Protein AF-0000000087746462 (afdb_homodimer)

Organism: NCBI:txid2094150

Secondary structure (DSSP, 8-state):
--TTS-EEEEPPEEEETTEEEEEEETTTTSSS---EEEEEE-PPTT--EEEEEESS--EEEEEEES-EEEEEE-SS-EEEEEE--TTEEEEE-TT-EEEEE-PPTT-EEEEEESS---GGGEE--HHHHHHHHHHHS-TT-/--TTS-EEEEPPEEEETTEEEEEEETTTTSSS---EEEEEE-PPTT--EEEEEESS--EEEEEEES-EEEEEE-SS-EEEEEE--TTEEEEE-TT-EEEEE-PPTT-EEEEEESS---GGGEE--HHHHHHHHHHHS-TT-

Foldseek 3Di:
DPLQAKDKFFFDWDQDPVGIDTDDAACPSHNAHFDDKDKDWPADAPDKDAQKFFAFKKKKKAFLAFKKKKWKDQLPDIDIDIHHDRRMIMIDGGRIRIMIHDTDHGTMMMMTMRDDDDPVRIGRDPVVSNVVSVVVVPPVD/DPLQAKDKFFFDWDQDPVGIDTDDAACPSHNAHFDDKDKDWPADAPDKDAQKFFQFKKKKKAFLAFKKKKWKDQLPDIDIDIHHDRRMIMIDGGRIRIMIHDTDHGTMMMMTMRDDDDPVRIGRDPVVSNVVSVVVVPPVD

pLDDT: mean 94.86, std 10.16, range [34.91, 98.94]

Solvent-accessible surface area (backbone atoms only — not comparable to full-atom values): 14521 Å² total; per-residue (Å²): 131,69,74,82,46,66,45,80,40,82,40,57,68,50,74,56,90,53,20,35,37,26,54,48,38,51,58,65,86,39,98,45,50,43,26,21,40,34,37,37,34,72,41,46,78,89,38,58,48,78,59,37,24,32,68,70,45,35,36,35,39,26,19,68,32,46,28,32,34,40,38,38,32,58,64,82,55,79,45,77,45,77,37,60,43,61,43,36,29,40,38,38,34,45,58,34,37,33,36,32,32,73,44,36,82,76,22,26,42,39,35,40,22,47,44,63,93,51,80,84,43,52,42,67,46,68,69,60,46,44,54,53,35,53,56,73,50,38,90,86,104,129,68,73,81,46,65,44,80,39,83,40,55,68,50,75,55,90,52,20,35,38,26,53,46,38,50,58,66,87,40,99,45,50,42,26,21,40,34,36,39,34,72,42,44,79,89,37,59,48,78,58,35,22,33,69,70,45,35,36,36,41,27,19,69,33,46,29,30,34,41,38,36,32,58,64,82,54,79,46,78,45,76,38,60,42,61,44,37,29,40,36,38,35,46,60,34,36,33,34,33,33,73,45,35,82,76,22,25,42,41,35,40,24,44,44,64,93,52,81,83,42,51,42,67,47,68,69,60,46,44,55,53,35,54,57,72,53,39,90,87,106

InterPro domains:
  IPR008894 Sugar 3,4-ketoisomerase QdtA, cupin domain [PF05523] (8-132)
  IPR008894 Sugar 3,4-ketoisomerase QdtA, cupin domain [cd20292] (8-124)
  IPR011051 RmlC-like cupin domain superfamily [SSF51182] (6-131)
  IPR014710 RmlC-like jelly roll fold [G3DSA:2.60.120.10] (7-139)

Radius of gyration: 20.12 Å; Cα contacts (8 Å, |Δi|>4): 732; chains: 2; bounding box: 36×64×47 Å

Sequence (282 aa):
MDITKPCIIPLPRIYDPRGSLTFVQDNDQIPFEIARCYWTYDVPAGEARGGHSHKEAKSLLVAVNGCFNVNLFDGDTWMTYTLNRPYEGLYIPPGYWRTLDNFASGSVCVVMTSILYDPDEYIRDYEEFKQLASRQKGPYLMDITKPCIIPLPRIYDPRGSLTFVQDNDQIPFEIARCYWTYDVPAGEARGGHSHKEAKSLLVAVNGCFNVNLFDGDTWMTYTLNRPYEGLYIPPGYWRTLDNFASGSVCVVMTSILYDPDEYIRDYEEFKQLASRQKGPYL

Nearest PDB structures (foldseek):
  4zu7-assembly2_C  TM=9.795E-01  e=1.180E-15  Thermoanaerobacterium thermosaccharolyticum
  7n67-assembly1_B  TM=9.680E-01  e=5.172E-16  Helicobacter canadensis MIT 98-5491
  4o9g-assembly1_B  TM=9.842E-01  e=1.553E-15  Thermoanaerobacterium thermosaccharolyticum
  5tpu-assembly1_B  TM=9.627E-01  e=4.633E-16  Campylobacter jejuni
  4o9e-assembly1_B  TM=9.843E-01  e=3.005E-15  Thermoanaerobacterium thermosaccharolyticum

Structure (mmCIF, N/CA/C/O backbone):
data_AF-0000000087746462-model_v1
#
loop_
_entity.id
_entity.type
_entity.pdbx_description
1 polymer 'WxcM-like domain-containing protein'
#
loop_
_atom_site.group_PDB
_atom_site.id
_atom_site.type_symbol
_atom_site.label_atom_id
_atom_site.label_alt_id
_atom_site.label_comp_id
_atom_site.label_asym_id
_atom_site.label_entity_id
_atom_site.label_seq_id
_atom_site.pdbx_PDB_ins_code
_atom_site.Cartn_x
_atom_site.Cartn_y
_atom_site.Cartn_z
_atom_site.occupancy
_atom_site.B_iso_or_equiv
_atom_site.auth_seq_id
_atom_site.auth_comp_id
_atom_site.auth_asym_id
_atom_site.auth_atom_id
_atom_site.pdbx_PDB_model_num
ATOM 1 N N . MET A 1 1 ? -8.141 -4.992 -21.453 1 76.81 1 MET A N 1
ATOM 2 C CA . MET A 1 1 ? -7.305 -5.883 -20.641 1 76.81 1 MET A CA 1
ATOM 3 C C . MET A 1 1 ? -8.023 -7.191 -20.359 1 76.81 1 MET A C 1
ATOM 5 O O . MET A 1 1 ? -9.219 -7.191 -20.031 1 76.81 1 MET A O 1
ATOM 9 N N . ASP A 1 2 ? -7.402 -8.242 -20.75 1 88.38 2 ASP A N 1
ATOM 10 C CA . ASP A 1 2 ? -7.969 -9.531 -20.375 1 88.38 2 ASP A CA 1
ATOM 11 C C . ASP A 1 2 ? -7.777 -9.805 -18.891 1 88.38 2 ASP A C 1
ATOM 13 O O . ASP A 1 2 ? -6.676 -10.133 -18.438 1 88.38 2 ASP A O 1
ATOM 17 N N . ILE A 1 3 ? -8.828 -9.688 -18.078 1 90.19 3 ILE A N 1
ATOM 18 C CA . ILE A 1 3 ? -8.742 -9.703 -16.625 1 90.19 3 ILE A CA 1
ATOM 19 C C . ILE A 1 3 ? -8.648 -11.148 -16.141 1 90.19 3 ILE A C 1
ATOM 21 O O .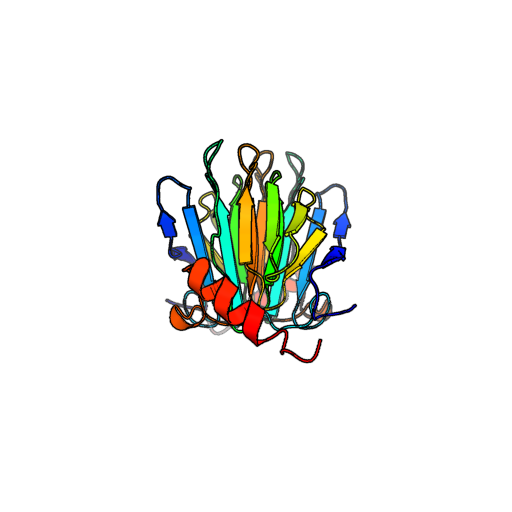 ILE A 1 3 ? -8.539 -11.398 -14.93 1 90.19 3 ILE A O 1
ATOM 25 N N . THR A 1 4 ? -8.625 -12.07 -17.047 1 92.81 4 THR A N 1
ATOM 26 C CA . THR A 1 4 ? -8.539 -13.469 -16.641 1 92.81 4 THR A CA 1
ATOM 27 C C . THR A 1 4 ? -7.098 -13.961 -16.719 1 92.81 4 THR A C 1
ATOM 29 O O . THR A 1 4 ? -6.805 -15.102 -16.328 1 92.81 4 THR A O 1
ATOM 32 N N . LYS A 1 5 ? -6.246 -13.148 -17.188 1 96.81 5 LYS A N 1
ATOM 33 C CA . LYS A 1 5 ? -4.828 -13.5 -17.281 1 96.81 5 LYS A CA 1
ATOM 34 C C . LYS A 1 5 ? -3.963 -12.484 -16.547 1 96.81 5 LYS A C 1
ATOM 36 O O . LYS A 1 5 ? -4.297 -11.297 -16.484 1 96.81 5 LYS A O 1
ATOM 41 N N . PRO A 1 6 ? -2.871 -12.992 -16.047 1 98.44 6 PRO A N 1
ATOM 42 C CA . PRO A 1 6 ? -1.946 -12.039 -15.43 1 98.44 6 PRO A CA 1
ATOM 43 C C . PRO A 1 6 ? -1.369 -11.047 -16.422 1 98.44 6 PRO A C 1
ATOM 45 O O . PRO A 1 6 ? -1.101 -11.406 -17.578 1 98.44 6 PRO A O 1
ATOM 48 N N . CYS A 1 7 ? -1.17 -9.867 -15.992 1 97.69 7 CYS A N 1
ATOM 49 C CA . CYS A 1 7 ? -0.552 -8.891 -16.875 1 97.69 7 CYS A CA 1
ATOM 50 C C . CYS A 1 7 ? 0.078 -7.754 -16.078 1 97.69 7 CYS A C 1
ATOM 52 O O . CYS A 1 7 ? -0.407 -7.406 -15 1 97.69 7 CYS A O 1
ATOM 54 N N . ILE A 1 8 ? 1.131 -7.172 -16.625 1 98.38 8 ILE A N 1
ATOM 55 C CA . ILE A 1 8 ? 1.728 -5.969 -16.062 1 98.38 8 ILE A CA 1
ATOM 56 C C . ILE A 1 8 ? 0.863 -4.758 -16.406 1 98.38 8 ILE A C 1
ATOM 58 O O . ILE A 1 8 ? 0.537 -4.523 -17.562 1 98.38 8 ILE A O 1
ATOM 62 N N . ILE A 1 9 ? 0.528 -4.004 -15.414 1 97.62 9 ILE A N 1
ATOM 63 C CA . ILE A 1 9 ? -0.262 -2.787 -15.57 1 97.62 9 ILE A CA 1
ATOM 64 C C . ILE A 1 9 ? 0.614 -1.564 -15.312 1 97.62 9 ILE A C 1
ATOM 66 O O . ILE A 1 9 ? 1.2 -1.431 -14.234 1 97.62 9 ILE A O 1
ATOM 70 N N . PRO A 1 10 ? 0.717 -0.727 -16.359 1 97.88 10 PRO A N 1
ATOM 71 C CA . PRO A 1 10 ? 1.329 0.563 -16.031 1 97.88 10 PRO A CA 1
ATOM 72 C C . PRO A 1 10 ? 0.469 1.403 -15.094 1 97.88 10 PRO A C 1
ATOM 74 O O . PRO A 1 10 ? -0.728 1.578 -15.336 1 97.88 10 PRO A O 1
ATOM 77 N N . LEU A 1 11 ? 1.032 1.892 -14.102 1 98.56 11 LEU A N 1
ATOM 78 C CA . LEU A 1 11 ? 0.316 2.721 -13.141 1 98.56 11 LEU A CA 1
ATOM 79 C C . LEU A 1 11 ? 0.629 4.195 -13.352 1 98.56 11 LEU A C 1
ATOM 81 O O . LEU A 1 11 ? 1.721 4.547 -13.812 1 98.56 11 LEU A O 1
ATOM 85 N N . PRO A 1 12 ? -0.307 5.066 -13 1 98.19 12 PRO A N 1
ATOM 86 C CA . PRO A 1 12 ? -0.022 6.5 -13.117 1 98.19 12 PRO A CA 1
ATOM 87 C C . PRO A 1 12 ? 1.126 6.945 -12.219 1 98.19 12 PRO A C 1
ATOM 89 O O . PRO A 1 12 ? 1.243 6.477 -11.078 1 98.19 12 PRO A O 1
ATOM 92 N N . ARG A 1 13 ? 1.928 7.793 -12.773 1 97.75 13 ARG A N 1
ATOM 93 C CA . ARG A 1 13 ? 3.092 8.312 -12.062 1 97.75 13 ARG A CA 1
ATOM 94 C C . ARG A 1 13 ? 3.188 9.828 -12.203 1 97.75 13 ARG A C 1
ATOM 96 O O . ARG A 1 13 ? 3.207 10.352 -13.312 1 97.75 13 ARG A O 1
ATOM 103 N N . ILE A 1 14 ? 3.137 10.5 -11.156 1 97.12 14 ILE A N 1
ATOM 104 C CA . ILE A 1 14 ? 3.398 11.93 -11.102 1 97.12 14 ILE A CA 1
ATOM 105 C C . ILE A 1 14 ? 4.824 12.18 -10.625 1 97.12 14 ILE A C 1
ATOM 107 O O . ILE A 1 14 ? 5.191 11.781 -9.516 1 97.12 14 ILE A O 1
ATOM 111 N N . TYR A 1 15 ? 5.605 12.82 -11.422 1 96.38 15 TYR A N 1
ATOM 112 C CA . TYR A 1 15 ? 7.008 13.055 -11.109 1 96.38 15 TYR A CA 1
ATOM 113 C C . TYR A 1 15 ? 7.34 14.539 -11.156 1 96.38 15 TYR A C 1
ATOM 115 O O . TYR A 1 15 ? 6.992 15.227 -12.117 1 96.38 15 TYR A O 1
ATOM 123 N N . ASP A 1 16 ? 7.977 15.031 -10.078 1 95.5 16 ASP A N 1
ATOM 124 C CA . ASP A 1 16 ? 8.492 16.391 -9.992 1 95.5 16 ASP A CA 1
ATOM 125 C C . ASP A 1 16 ? 9.75 16.438 -9.133 1 95.5 16 ASP A C 1
ATOM 127 O O . ASP A 1 16 ? 10.297 15.406 -8.75 1 95.5 16 ASP A O 1
ATOM 131 N N . PRO A 1 17 ? 10.352 17.531 -8.93 1 94.38 17 PRO A N 1
ATOM 132 C CA . PRO A 1 17 ? 11.625 17.594 -8.203 1 94.38 17 PRO A CA 1
ATOM 133 C C . PRO A 1 17 ? 11.516 17.047 -6.777 1 94.38 17 PRO A C 1
ATOM 135 O O . PRO A 1 17 ? 12.539 16.781 -6.137 1 94.38 17 PRO A O 1
ATOM 138 N N . ARG A 1 18 ? 10.383 16.922 -6.305 1 94.69 18 ARG A N 1
ATOM 139 C CA . ARG A 1 18 ? 10.188 16.438 -4.941 1 94.69 18 ARG A CA 1
ATOM 140 C C . ARG A 1 18 ? 10.164 14.906 -4.906 1 94.69 18 ARG A C 1
ATOM 142 O O . ARG A 1 18 ? 10.094 14.305 -3.83 1 94.69 18 ARG A O 1
ATOM 149 N N . GLY A 1 19 ? 10.125 14.281 -6.086 1 97.31 19 GLY A N 1
ATOM 150 C CA . GLY A 1 19 ? 10.078 12.836 -6.188 1 97.31 19 GLY A CA 1
ATOM 151 C C . GLY A 1 19 ? 8.914 12.336 -7.023 1 97.31 19 GLY A C 1
ATOM 152 O O . GLY A 1 19 ? 8.492 13 -7.969 1 97.31 19 GLY A O 1
ATOM 153 N N . SER A 1 20 ? 8.594 11.078 -6.766 1 98.44 20 SER A N 1
ATOM 154 C CA . SER A 1 20 ? 7.543 10.461 -7.566 1 98.44 20 SER A CA 1
ATOM 155 C C . SER A 1 20 ? 6.375 10 -6.695 1 98.44 20 SER A C 1
ATOM 157 O O . SER A 1 20 ? 6.559 9.711 -5.508 1 98.44 20 SER A O 1
ATOM 159 N N . LEU A 1 21 ? 5.23 10.031 -7.258 1 98.5 21 LEU A N 1
ATOM 160 C CA . LEU A 1 21 ? 4 9.523 -6.656 1 98.5 21 LEU A CA 1
ATOM 161 C C . LEU A 1 21 ? 3.246 8.633 -7.629 1 98.5 21 LEU A C 1
ATOM 163 O O . LEU A 1 21 ? 3.035 9 -8.789 1 98.5 21 LEU A O 1
ATOM 167 N N . THR A 1 22 ? 2.988 7.414 -7.246 1 98.81 22 THR A N 1
ATOM 168 C CA . THR A 1 22 ? 2.168 6.465 -7.988 1 98.81 22 THR A CA 1
ATOM 169 C C . THR A 1 22 ? 0.917 6.094 -7.195 1 98.81 22 THR A C 1
ATOM 171 O O . THR A 1 22 ? 0.938 6.086 -5.965 1 98.81 22 THR A O 1
ATOM 174 N N . PHE A 1 23 ? -0.19 5.832 -7.918 1 98.62 23 PHE A N 1
ATOM 175 C CA . PHE A 1 23 ? -1.399 5.539 -7.156 1 98.62 23 PHE A CA 1
ATOM 176 C C . PHE A 1 23 ? -2.225 4.457 -7.844 1 98.62 23 PHE A C 1
ATOM 178 O O . PHE A 1 23 ? -2.082 4.23 -9.047 1 98.62 23 PHE A O 1
ATOM 185 N N . VAL A 1 24 ? -3.037 3.754 -7.023 1 98.69 24 VAL A N 1
ATOM 186 C CA . VAL A 1 24 ? -4.043 2.775 -7.426 1 98.69 24 VAL A CA 1
ATOM 187 C C . VAL A 1 24 ? -5.348 3.043 -6.684 1 98.69 24 VAL A C 1
ATOM 189 O O . VAL A 1 24 ? -5.34 3.346 -5.488 1 98.69 24 VAL A O 1
ATOM 192 N N . GLN A 1 25 ? -6.484 3.02 -7.414 1 98 25 GLN A N 1
ATOM 193 C CA . GLN A 1 25 ? -7.754 3.191 -6.719 1 98 25 GLN A CA 1
ATOM 194 C C . GLN A 1 25 ? -8.805 2.223 -7.25 1 98 25 GLN A C 1
ATOM 196 O O . GLN A 1 25 ? -8.641 1.644 -8.328 1 98 25 GLN A O 1
ATOM 201 N N . ASP A 1 26 ? -9.867 2.061 -6.527 1 95.81 26 ASP A N 1
ATOM 202 C CA . ASP A 1 26 ? -10.922 1.077 -6.734 1 95.81 26 ASP A CA 1
ATOM 203 C C . ASP A 1 26 ? -11.492 1.168 -8.148 1 95.81 26 ASP A C 1
ATOM 205 O O . ASP A 1 26 ? -12.07 2.189 -8.531 1 95.81 26 ASP A O 1
ATOM 209 N N . ASN A 1 27 ? -11.344 0.006 -8.898 1 94.12 27 ASN A N 1
ATOM 210 C CA . ASN A 1 27 ? -12.031 -0.216 -10.164 1 94.12 27 ASN A CA 1
ATOM 211 C C . ASN A 1 27 ? -11.578 0.78 -11.227 1 94.12 27 ASN A C 1
ATOM 213 O O . ASN A 1 27 ? -12.367 1.17 -12.094 1 94.12 27 ASN A O 1
ATOM 217 N N . ASP A 1 28 ? -10.438 1.309 -11.094 1 95.75 28 ASP A N 1
ATOM 218 C CA . ASP A 1 28 ? -9.875 2.215 -12.094 1 95.75 28 ASP A CA 1
ATOM 219 C C . ASP A 1 28 ? -8.664 1.596 -12.773 1 95.75 28 ASP A C 1
ATOM 221 O O . ASP A 1 28 ? -8.797 0.884 -13.773 1 95.75 28 ASP A O 1
ATOM 225 N N . GLN A 1 29 ? -7.477 1.559 -12.133 1 96.19 29 GLN A N 1
ATOM 226 C CA . GLN A 1 29 ? -6.301 0.918 -12.711 1 96.19 29 GLN A CA 1
ATOM 227 C C . GLN A 1 29 ? -6.391 -0.601 -12.602 1 96.19 29 GLN A C 1
ATOM 229 O O . GLN A 1 29 ? -5.754 -1.324 -13.367 1 96.19 29 GLN A O 1
ATOM 234 N N . ILE A 1 30 ? -7.223 -0.99 -11.648 1 96.94 30 ILE A N 1
ATOM 235 C CA . ILE A 1 30 ? -7.414 -2.414 -11.398 1 96.94 30 ILE A CA 1
ATOM 236 C C . ILE A 1 30 ? -8.898 -2.756 -11.469 1 96.94 30 ILE A C 1
ATOM 238 O O . ILE A 1 30 ? -9.75 -1.912 -11.172 1 96.94 30 ILE A O 1
ATOM 242 N N . PRO A 1 31 ? -9.211 -4.016 -11.812 1 97.44 31 PRO A N 1
ATOM 243 C CA . PRO A 1 31 ? -10.609 -4.414 -12.008 1 97.44 31 PRO A CA 1
ATOM 244 C C . PRO A 1 31 ? -11.258 -4.922 -10.727 1 97.44 31 PRO A C 1
ATOM 246 O O . PRO A 1 31 ? -12.016 -5.898 -10.758 1 97.44 31 PRO A O 1
ATOM 249 N N . PHE A 1 32 ? -10.891 -4.328 -9.531 1 97.94 32 PHE A N 1
ATOM 250 C CA . PHE A 1 32 ? -11.492 -4.73 -8.266 1 97.94 32 PHE A CA 1
ATOM 251 C C . PHE A 1 32 ? -11.398 -3.609 -7.234 1 97.94 32 PHE A C 1
ATOM 253 O O . PHE A 1 32 ? -10.625 -2.662 -7.414 1 97.94 32 PHE A O 1
ATOM 260 N N . GLU A 1 33 ? -12.188 -3.707 -6.195 1 98.38 33 GLU A N 1
ATOM 261 C CA . GLU A 1 33 ? -12.07 -2.84 -5.023 1 98.38 33 GLU A CA 1
ATOM 262 C C . GLU A 1 33 ? -11.023 -3.365 -4.047 1 98.38 33 GLU A C 1
ATOM 264 O O . GLU A 1 33 ? -10.938 -4.57 -3.807 1 98.38 33 GLU A O 1
ATOM 269 N N . ILE A 1 34 ? -10.258 -2.465 -3.508 1 98.69 34 ILE A N 1
ATOM 270 C CA . ILE A 1 34 ? -9.203 -2.865 -2.58 1 98.69 34 ILE A CA 1
ATOM 271 C C . ILE A 1 34 ? -9.812 -3.178 -1.215 1 98.69 34 ILE A C 1
ATOM 273 O O . ILE A 1 34 ? -10.383 -2.299 -0.566 1 98.69 34 ILE A O 1
ATOM 277 N N . ALA A 1 35 ? -9.688 -4.371 -0.777 1 98.62 35 ALA A N 1
ATOM 278 C CA . ALA A 1 35 ? -10.219 -4.781 0.521 1 98.62 35 ALA A CA 1
ATOM 279 C C . ALA A 1 35 ? -9.102 -4.918 1.553 1 98.62 35 ALA A C 1
ATOM 281 O O . ALA A 1 35 ? -9.336 -4.758 2.754 1 98.62 35 ALA A O 1
ATOM 282 N N . ARG A 1 36 ? -7.977 -5.227 1.065 1 98.56 36 ARG A N 1
ATOM 283 C CA . ARG A 1 36 ? -6.836 -5.555 1.917 1 98.56 36 ARG A CA 1
ATOM 284 C C . ARG A 1 36 ? -5.523 -5.145 1.254 1 98.56 36 ARG A C 1
ATOM 286 O O . ARG A 1 36 ? -5.375 -5.262 0.036 1 98.56 36 ARG A O 1
ATOM 293 N N . CYS A 1 37 ? -4.617 -4.598 1.993 1 98.81 37 CYS A N 1
ATOM 294 C CA . CYS A 1 37 ? -3.244 -4.309 1.591 1 98.81 37 CYS A CA 1
ATOM 295 C C . CYS A 1 37 ? -2.246 -5.004 2.512 1 98.81 37 CYS A C 1
ATOM 297 O O . CYS A 1 37 ? -2.422 -5.008 3.732 1 98.81 37 CYS A O 1
ATOM 299 N N . TYR A 1 38 ? -1.237 -5.555 1.955 1 98.81 38 TYR A N 1
ATOM 300 C CA . TYR A 1 38 ? -0.151 -6.094 2.768 1 98.81 38 TYR A CA 1
ATOM 301 C C . TYR A 1 38 ? 1.187 -5.953 2.051 1 98.81 38 TYR A C 1
ATOM 303 O O . TYR A 1 38 ? 1.229 -5.707 0.843 1 98.81 38 TYR A O 1
ATOM 311 N N . TRP A 1 39 ? 2.252 -6.059 2.791 1 98.88 39 TRP A N 1
ATOM 312 C CA . TRP A 1 39 ? 3.574 -5.941 2.184 1 98.88 39 TRP A CA 1
ATOM 313 C C . TRP A 1 39 ? 4.578 -6.848 2.887 1 98.88 39 TRP A C 1
ATOM 315 O O . TRP A 1 39 ? 4.445 -7.121 4.082 1 98.88 39 TRP A O 1
ATOM 325 N N . THR A 1 40 ? 5.508 -7.387 2.158 1 98.69 40 THR A N 1
ATOM 326 C CA . THR A 1 40 ? 6.625 -8.18 2.666 1 98.69 40 THR A CA 1
ATOM 327 C C . THR A 1 40 ? 7.922 -7.375 2.617 1 98.69 40 THR A C 1
ATOM 329 O O . THR A 1 40 ? 8.133 -6.574 1.701 1 98.69 40 THR A O 1
ATOM 332 N N . TYR A 1 41 ? 8.75 -7.586 3.572 1 98.25 41 TYR A N 1
ATOM 333 C CA . TYR A 1 41 ? 10 -6.844 3.713 1 98.25 41 TYR A CA 1
ATOM 334 C C . TYR A 1 41 ? 11.008 -7.625 4.547 1 98.25 41 TYR A C 1
ATOM 336 O O . TYR A 1 41 ? 10.656 -8.633 5.168 1 98.25 41 TYR A O 1
ATOM 344 N N . ASP A 1 42 ? 12.297 -7.219 4.504 1 97.19 42 ASP A N 1
ATOM 345 C CA . ASP A 1 42 ? 13.391 -7.883 5.203 1 97.19 42 ASP A CA 1
ATOM 346 C C . ASP A 1 42 ? 13.523 -9.336 4.754 1 97.19 42 ASP A C 1
ATOM 348 O O . ASP A 1 42 ? 13.742 -10.227 5.578 1 97.19 42 ASP A O 1
ATOM 352 N N . VAL A 1 43 ? 13.266 -9.555 3.49 1 97.31 43 VAL A N 1
ATOM 353 C CA . VAL A 1 43 ? 13.422 -10.891 2.922 1 97.31 43 VAL A CA 1
ATOM 354 C C . VAL A 1 43 ? 14.906 -11.172 2.678 1 97.31 43 VAL A C 1
ATOM 356 O O . VAL A 1 43 ? 15.555 -10.492 1.88 1 97.31 43 VAL A O 1
ATOM 359 N N . PRO A 1 44 ? 15.414 -12.148 3.348 1 94.38 44 PRO A N 1
ATOM 360 C CA . PRO A 1 44 ? 16.828 -12.445 3.16 1 94.38 44 PRO A CA 1
ATOM 361 C C . PRO A 1 44 ? 17.156 -12.938 1.752 1 94.38 44 PRO A C 1
ATOM 363 O O . PRO A 1 44 ? 16.312 -13.562 1.104 1 94.38 44 PRO A O 1
ATOM 366 N N . ALA A 1 45 ? 18.422 -12.688 1.463 1 89.25 45 ALA A N 1
ATOM 367 C CA . ALA A 1 45 ? 18.875 -13.203 0.172 1 89.25 45 ALA A CA 1
ATOM 368 C C . ALA A 1 45 ? 18.672 -14.711 0.073 1 89.25 45 ALA A C 1
ATOM 370 O O . ALA A 1 45 ? 18.922 -15.438 1.033 1 89.25 45 ALA A O 1
ATOM 371 N N . GLY A 1 46 ? 18.172 -15.164 -1.059 1 89.06 46 GLY A N 1
ATOM 372 C CA . GLY A 1 46 ? 18.047 -16.594 -1.305 1 89.06 46 GLY A CA 1
ATOM 373 C C . GLY A 1 46 ? 16.703 -17.141 -0.878 1 89.06 46 GLY A C 1
ATOM 374 O O . GLY A 1 46 ? 16.344 -18.281 -1.225 1 89.06 46 GLY A O 1
ATOM 375 N N . GLU A 1 47 ? 15.922 -16.328 -0.139 1 92.31 47 GLU A N 1
ATOM 376 C CA . GLU A 1 47 ? 14.617 -16.797 0.32 1 92.31 47 GLU A CA 1
ATOM 377 C C . GLU A 1 47 ? 13.539 -16.531 -0.725 1 92.31 47 GLU A C 1
ATOM 379 O O . GLU A 1 47 ? 13.688 -15.664 -1.581 1 92.31 47 GLU A O 1
ATOM 384 N N . ALA A 1 48 ? 12.547 -17.422 -0.621 1 95.12 48 ALA A N 1
ATOM 385 C CA . ALA A 1 48 ? 11.375 -17.281 -1.483 1 95.12 48 ALA A CA 1
ATOM 386 C C . ALA A 1 48 ? 10.109 -17.016 -0.662 1 95.12 48 ALA A C 1
ATOM 388 O O . ALA A 1 48 ? 10.039 -17.406 0.507 1 95.12 48 ALA A O 1
ATOM 389 N N . ARG A 1 49 ? 9.172 -16.422 -1.253 1 96.69 49 ARG A N 1
ATOM 390 C CA . ARG A 1 49 ? 7.867 -16.188 -0.644 1 96.69 49 ARG A CA 1
ATOM 391 C C . ARG A 1 49 ? 6.746 -16.75 -1.509 1 96.69 49 ARG A C 1
ATOM 393 O O . ARG A 1 49 ? 7.004 -17.312 -2.578 1 96.69 49 ARG A O 1
ATOM 400 N N . GLY A 1 50 ? 5.469 -16.547 -1.068 1 96.44 50 GLY A N 1
ATOM 401 C CA . GLY A 1 50 ? 4.355 -17.125 -1.8 1 96.44 50 GLY A CA 1
ATOM 402 C C . GLY A 1 50 ? 4.156 -18.609 -1.513 1 96.44 50 GLY A C 1
ATOM 403 O O . GLY A 1 50 ? 4.094 -19.016 -0.352 1 96.44 50 GLY A O 1
ATOM 404 N N . GLY A 1 51 ? 3.98 -19.359 -2.592 1 96.44 51 GLY A N 1
ATOM 405 C CA . GLY A 1 51 ? 3.732 -20.781 -2.434 1 96.44 51 GLY A CA 1
ATOM 406 C C . GLY A 1 51 ? 2.279 -21.109 -2.146 1 96.44 51 GLY A C 1
ATOM 407 O O . GLY A 1 51 ? 1.974 -21.812 -1.176 1 96.44 51 GLY A O 1
ATOM 408 N N . HIS A 1 52 ? 1.463 -20.516 -2.865 1 98.5 52 HIS A N 1
ATOM 409 C CA . HIS A 1 52 ? 0.031 -20.75 -2.73 1 98.5 52 HIS A CA 1
ATOM 410 C C . HIS A 1 52 ? -0.734 -20.219 -3.934 1 98.5 52 HIS A C 1
ATOM 412 O O . HIS A 1 52 ? -0.163 -19.531 -4.777 1 98.5 52 HIS A O 1
ATOM 418 N N . SER A 1 53 ? -1.93 -20.562 -4.066 1 98.25 53 SER A N 1
ATOM 419 C CA . SER A 1 53 ? -2.898 -20.016 -5.008 1 98.25 53 SER A CA 1
ATOM 420 C C . SER A 1 53 ? -4.137 -19.484 -4.285 1 98.25 53 SER A C 1
ATOM 422 O O . SER A 1 53 ? -4.473 -19.953 -3.197 1 98.25 53 SER A O 1
ATOM 424 N N . HIS A 1 54 ? -4.738 -18.531 -4.859 1 98.06 54 HIS A N 1
ATOM 425 C CA . HIS A 1 54 ? -6 -18.031 -4.332 1 98.06 54 HIS A CA 1
ATOM 426 C C . HIS A 1 54 ? -7.184 -18.547 -5.145 1 98.06 54 HIS A C 1
ATOM 428 O O . HIS A 1 54 ? -7.113 -18.609 -6.371 1 98.06 54 HIS A O 1
ATOM 434 N N . LYS A 1 55 ? -8.266 -18.859 -4.445 1 97.06 55 LYS A N 1
ATOM 435 C CA . LYS A 1 55 ? -9.469 -19.359 -5.102 1 97.06 55 LYS A CA 1
ATOM 436 C C . LYS A 1 55 ? -10.266 -18.219 -5.742 1 97.06 55 LYS A C 1
ATOM 438 O O . LYS A 1 55 ? -10.812 -18.391 -6.836 1 97.06 55 LYS A O 1
ATOM 443 N N . GLU A 1 56 ? -10.312 -17.062 -5.066 1 97.62 56 GLU A N 1
ATOM 444 C CA . GLU A 1 56 ? -11.203 -15.992 -5.523 1 97.62 56 GLU A CA 1
ATOM 445 C C . GLU A 1 56 ? -10.477 -14.648 -5.566 1 97.62 56 GLU A C 1
ATOM 447 O O . GLU A 1 56 ? -10.836 -13.773 -6.352 1 97.62 56 GLU A O 1
ATOM 452 N N . ALA A 1 57 ? -9.477 -14.492 -4.801 1 98.25 57 ALA A N 1
ATOM 453 C CA . ALA A 1 57 ? -8.844 -13.195 -4.602 1 98.25 57 ALA A CA 1
ATOM 454 C C . ALA A 1 57 ? -8.133 -12.734 -5.871 1 98.25 57 ALA A C 1
ATOM 456 O O . ALA A 1 57 ? -7.375 -13.492 -6.477 1 98.25 57 ALA A O 1
ATOM 457 N N . LYS A 1 58 ? -8.43 -11.531 -6.289 1 98.62 58 LYS A N 1
ATOM 458 C CA . LYS A 1 58 ? -7.617 -10.797 -7.25 1 98.62 58 LYS A CA 1
ATOM 459 C C . LYS A 1 58 ? -6.539 -9.977 -6.543 1 98.62 58 LYS A C 1
ATOM 461 O O . LYS A 1 58 ? -6.785 -9.406 -5.477 1 98.62 58 LYS A O 1
ATOM 466 N N . SER A 1 59 ? -5.383 -9.93 -7.199 1 98.62 59 SER A N 1
ATOM 467 C CA . SER A 1 59 ? -4.289 -9.242 -6.523 1 98.62 59 SER A CA 1
ATOM 468 C C . SER A 1 59 ? -3.529 -8.336 -7.488 1 98.62 59 SER A C 1
ATOM 470 O O . SER A 1 59 ? -3.453 -8.625 -8.688 1 98.62 59 SER A O 1
ATOM 472 N N . LEU A 1 60 ? -3.027 -7.312 -6.973 1 98.94 60 LEU A N 1
ATOM 473 C CA . LEU A 1 60 ? -2.012 -6.496 -7.625 1 98.94 60 LEU A CA 1
ATOM 474 C C . LEU A 1 60 ? -0.731 -6.457 -6.797 1 98.94 60 LEU A C 1
ATOM 476 O O . LEU A 1 60 ? -0.758 -6.074 -5.625 1 98.94 60 LEU A O 1
ATOM 480 N N . LEU A 1 61 ? 0.382 -6.867 -7.367 1 98.94 61 LEU A N 1
ATOM 481 C CA . LEU A 1 61 ? 1.686 -6.82 -6.715 1 98.94 61 LEU A CA 1
ATOM 482 C C . LEU A 1 61 ? 2.537 -5.688 -7.273 1 98.94 61 LEU A C 1
ATOM 484 O O . LEU A 1 61 ? 2.596 -5.492 -8.492 1 98.94 61 LEU A O 1
ATOM 488 N N . VAL A 1 62 ? 3.223 -4.992 -6.441 1 98.94 62 VAL A N 1
ATOM 489 C CA . VAL A 1 62 ? 4.113 -3.912 -6.852 1 98.94 62 VAL A CA 1
ATOM 490 C C . VAL A 1 62 ? 5.422 -4 -6.07 1 98.94 62 VAL A C 1
ATOM 492 O O . VAL A 1 62 ? 5.414 -4.133 -4.844 1 98.94 62 VAL A O 1
ATOM 495 N N . ALA A 1 63 ? 6.547 -3.938 -6.758 1 98.88 63 ALA A N 1
ATOM 496 C CA . ALA A 1 63 ? 7.816 -3.662 -6.09 1 98.88 63 ALA A CA 1
ATOM 497 C C . ALA A 1 63 ? 7.98 -2.17 -5.816 1 98.88 63 ALA A C 1
ATOM 499 O O . ALA A 1 63 ? 8.469 -1.426 -6.672 1 98.88 63 ALA A O 1
ATOM 500 N N . VAL A 1 64 ? 7.637 -1.765 -4.648 1 98.88 64 VAL A N 1
ATOM 501 C CA . VAL A 1 64 ? 7.707 -0.333 -4.379 1 98.88 64 VAL A CA 1
ATOM 502 C C . VAL A 1 64 ? 9.148 0.062 -4.066 1 98.88 64 VAL A C 1
ATOM 504 O O . VAL A 1 64 ? 9.492 1.246 -4.086 1 98.88 64 VAL A O 1
ATOM 507 N N . ASN A 1 65 ? 9.906 -0.9 -3.701 1 98.38 65 ASN A N 1
ATOM 508 C CA . ASN A 1 65 ? 11.352 -0.805 -3.531 1 98.38 65 ASN A CA 1
ATOM 509 C C . ASN A 1 65 ? 12.055 -2.092 -3.959 1 98.38 65 ASN A C 1
ATOM 511 O O . ASN A 1 65 ? 11.562 -3.189 -3.689 1 98.38 65 ASN A O 1
ATOM 515 N N . GLY A 1 66 ? 13.219 -2 -4.613 1 97.5 66 GLY A N 1
ATOM 516 C CA . GLY A 1 66 ? 14 -3.17 -4.992 1 97.5 66 GLY A CA 1
ATOM 517 C C . GLY A 1 66 ? 13.43 -3.895 -6.199 1 97.5 66 GLY A C 1
ATOM 518 O O . GLY A 1 66 ? 12.945 -3.264 -7.141 1 97.5 66 GLY A O 1
ATOM 519 N N . CYS A 1 67 ? 13.656 -5.215 -6.176 1 98 67 CYS A N 1
ATOM 520 C CA . CYS A 1 67 ? 13.305 -6.051 -7.316 1 98 67 CYS A CA 1
ATOM 521 C C . CYS A 1 67 ? 13.109 -7.5 -6.895 1 98 67 CYS A C 1
ATOM 523 O O . CYS A 1 67 ? 13.75 -7.965 -5.949 1 98 67 CYS A O 1
ATOM 525 N N . PHE A 1 68 ? 12.25 -8.211 -7.66 1 98.69 68 PHE A N 1
ATOM 526 C CA . PHE A 1 68 ? 12.055 -9.648 -7.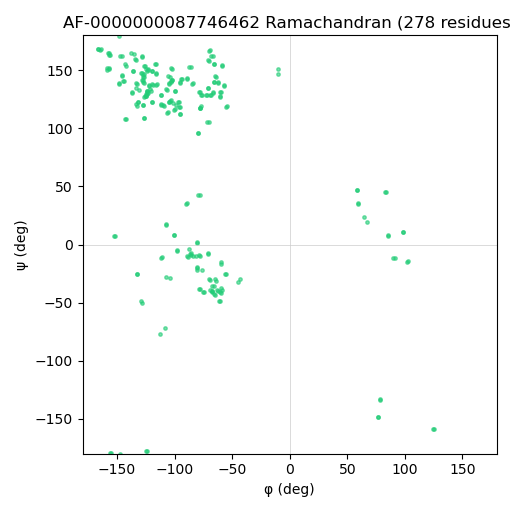473 1 98.69 68 PHE A CA 1
ATOM 527 C C . PHE A 1 68 ? 11.312 -10.25 -8.656 1 98.69 68 PHE A C 1
ATOM 529 O O . PHE A 1 68 ? 10.781 -9.523 -9.5 1 98.69 68 PHE A O 1
ATOM 536 N N . ASN A 1 69 ? 11.305 -11.555 -8.695 1 98.81 69 ASN A N 1
ATOM 537 C CA . ASN A 1 69 ? 10.547 -12.305 -9.695 1 98.81 69 ASN A CA 1
ATOM 538 C C . ASN A 1 69 ? 9.266 -12.891 -9.102 1 98.81 69 ASN A C 1
ATOM 540 O O . ASN A 1 69 ? 9.273 -13.375 -7.969 1 98.81 69 ASN A O 1
ATOM 544 N N . VAL A 1 70 ? 8.219 -12.828 -9.891 1 98.94 70 VAL A N 1
ATOM 545 C CA . VAL A 1 70 ? 6.984 -13.539 -9.586 1 98.94 70 VAL A CA 1
ATOM 546 C C . VAL A 1 70 ? 6.773 -14.664 -10.594 1 98.94 70 VAL A C 1
ATOM 548 O O . VAL A 1 70 ? 6.719 -14.422 -11.805 1 98.94 70 VAL A O 1
ATOM 551 N N . ASN A 1 71 ? 6.707 -15.828 -10.086 1 98.81 71 ASN A N 1
ATOM 552 C CA . ASN A 1 71 ? 6.445 -17.016 -10.906 1 98.81 71 ASN A CA 1
ATOM 553 C C . ASN A 1 71 ? 5.004 -17.484 -10.758 1 98.81 71 ASN A C 1
ATOM 555 O O . ASN A 1 71 ? 4.547 -17.75 -9.641 1 98.81 71 ASN A O 1
ATOM 559 N N . LEU A 1 72 ? 4.348 -17.578 -11.883 1 98.75 72 LEU A N 1
ATOM 560 C CA . LEU A 1 72 ? 2.943 -17.984 -11.883 1 98.75 72 LEU A CA 1
ATOM 561 C C . LEU A 1 72 ? 2.746 -19.266 -12.688 1 98.75 72 LEU A C 1
ATOM 563 O O . LEU A 1 72 ? 3.35 -19.438 -13.75 1 98.75 72 LEU A O 1
ATOM 567 N N . PHE A 1 73 ? 1.939 -20.141 -12.141 1 98.19 73 PHE A N 1
ATOM 568 C CA . PHE A 1 73 ? 1.612 -21.406 -12.797 1 98.19 73 PHE A CA 1
ATOM 569 C C . PHE A 1 73 ? 0.103 -21.578 -12.906 1 98.19 73 PHE A C 1
ATOM 571 O O . PHE A 1 73 ? -0.611 -21.5 -11.906 1 98.19 73 PHE A O 1
ATOM 578 N N . ASP A 1 74 ? -0.384 -21.844 -14.102 1 95.75 74 ASP A N 1
ATOM 579 C CA . ASP A 1 74 ? -1.824 -21.969 -14.305 1 95.75 74 ASP A CA 1
ATOM 580 C C . ASP A 1 74 ? -2.256 -23.422 -14.359 1 95.75 74 ASP A C 1
ATOM 582 O O . ASP A 1 74 ? -3.402 -23.734 -14.695 1 95.75 74 ASP A O 1
ATOM 586 N N . GLY A 1 75 ? -1.328 -24.328 -14.047 1 93.94 75 GLY A N 1
ATOM 587 C CA . GLY A 1 75 ? -1.594 -25.75 -14.164 1 93.94 75 GLY A CA 1
ATOM 588 C C . GLY A 1 75 ? -0.984 -26.375 -15.406 1 93.94 75 GLY A C 1
ATOM 589 O O . GLY A 1 75 ? -0.911 -27.609 -15.523 1 93.94 75 GLY A O 1
ATOM 590 N N . ASP A 1 76 ? -0.563 -25.547 -16.359 1 94 76 ASP A N 1
ATOM 591 C CA . ASP A 1 76 ? -0 -26 -17.625 1 94 76 ASP A CA 1
ATOM 592 C C . ASP A 1 76 ? 1.336 -25.328 -17.906 1 94 76 ASP A C 1
ATOM 594 O O . ASP A 1 76 ? 2.334 -26 -18.188 1 94 76 ASP A O 1
ATOM 598 N N . THR A 1 77 ? 1.349 -24.047 -17.797 1 95.44 77 THR A N 1
ATOM 599 C CA . THR A 1 77 ? 2.523 -23.266 -18.172 1 95.44 77 THR A CA 1
ATOM 600 C C . THR A 1 77 ? 2.951 -22.359 -17.031 1 95.44 77 THR A C 1
ATOM 602 O O . THR A 1 77 ? 2.107 -21.797 -16.328 1 95.44 77 THR A O 1
ATOM 605 N N . TRP A 1 78 ? 4.297 -22.25 -16.969 1 97.12 78 TRP A N 1
ATOM 606 C CA . TRP A 1 78 ? 4.871 -21.266 -16.047 1 97.12 78 TRP A CA 1
ATOM 607 C C . TRP A 1 78 ? 5.129 -19.938 -16.75 1 97.12 78 TRP A C 1
ATOM 609 O O . TRP A 1 78 ? 5.566 -19.922 -17.906 1 97.12 78 TRP A O 1
ATOM 619 N N . MET A 1 79 ? 4.895 -18.891 -16.031 1 98.19 79 MET A N 1
ATOM 620 C CA . MET A 1 79 ? 5.223 -17.531 -16.453 1 98.19 79 MET A CA 1
ATOM 621 C C . MET A 1 79 ? 6.031 -16.812 -15.383 1 98.19 79 MET A C 1
ATOM 623 O O . MET A 1 79 ? 5.758 -16.969 -14.188 1 98.19 79 MET A O 1
ATOM 627 N N . THR A 1 80 ? 6.988 -16.031 -15.812 1 98.75 80 THR A N 1
ATOM 628 C CA . THR A 1 80 ? 7.781 -15.266 -14.859 1 98.75 80 THR A CA 1
ATOM 629 C C . THR A 1 80 ? 7.738 -13.773 -15.195 1 98.75 80 THR A C 1
ATOM 631 O O . THR A 1 80 ? 7.91 -13.391 -16.359 1 98.75 80 THR A O 1
ATOM 634 N N . TYR A 1 81 ? 7.5 -12.977 -14.242 1 98.81 81 TYR A N 1
ATOM 635 C CA . TYR A 1 81 ? 7.504 -11.523 -14.344 1 98.81 81 TYR A CA 1
ATOM 636 C C . TYR A 1 81 ? 8.523 -10.906 -13.391 1 98.81 81 TYR A C 1
ATOM 638 O O . TYR A 1 81 ? 8.578 -11.273 -12.211 1 98.81 81 TYR A O 1
ATOM 646 N N . THR A 1 82 ? 9.297 -10.023 -13.859 1 98.81 82 THR A N 1
ATOM 647 C CA . THR A 1 82 ? 10.195 -9.258 -12.992 1 98.81 82 THR A CA 1
ATOM 648 C C . THR A 1 82 ? 9.57 -7.918 -12.617 1 98.81 82 THR A C 1
ATOM 650 O O . THR A 1 82 ? 9.195 -7.137 -13.492 1 98.81 82 THR A O 1
ATOM 653 N N . LEU A 1 83 ? 9.438 -7.695 -11.383 1 98.81 83 LEU A N 1
ATOM 654 C CA . LEU A 1 83 ? 8.969 -6.41 -10.883 1 98.81 83 LEU A CA 1
ATOM 655 C C . LEU A 1 83 ? 10.117 -5.598 -10.297 1 98.81 83 LEU A C 1
ATOM 657 O O . LEU A 1 83 ? 10.812 -6.062 -9.398 1 98.81 83 LEU A O 1
ATOM 661 N N . ASN A 1 84 ? 10.305 -4.414 -10.844 1 98.5 84 ASN A N 1
ATOM 662 C CA . ASN A 1 84 ? 11.422 -3.598 -10.391 1 98.5 84 ASN A CA 1
ATOM 663 C C . ASN A 1 84 ? 11.141 -2.107 -10.562 1 98.5 84 ASN A C 1
ATOM 665 O O . ASN A 1 84 ? 12.047 -1.281 -10.445 1 98.5 84 ASN A O 1
ATOM 669 N N . ARG A 1 85 ? 9.953 -1.777 -10.922 1 98.25 85 ARG A N 1
ATOM 670 C CA . ARG A 1 85 ? 9.523 -0.391 -11.078 1 98.25 85 ARG A CA 1
ATOM 671 C C . ARG A 1 85 ? 8.289 -0.1 -10.227 1 98.25 85 ARG A C 1
ATOM 673 O O . ARG A 1 85 ? 7.258 -0.76 -10.367 1 98.25 85 ARG A O 1
ATOM 680 N N . PRO A 1 86 ? 8.336 0.957 -9.406 1 98.69 86 PRO A N 1
ATOM 681 C CA . PRO A 1 86 ? 7.219 1.233 -8.5 1 98.69 86 PRO A CA 1
ATOM 682 C C . PRO A 1 86 ? 5.973 1.725 -9.234 1 98.69 86 PRO A C 1
ATOM 684 O O . PRO A 1 86 ? 4.906 1.864 -8.625 1 98.69 86 PRO A O 1
ATOM 687 N N . TYR A 1 87 ? 6.094 1.986 -10.508 1 98.69 87 TYR A N 1
ATOM 688 C CA . TYR A 1 87 ? 4.957 2.494 -11.266 1 98.69 87 TYR A CA 1
ATOM 689 C C . TYR A 1 87 ? 4.41 1.426 -12.203 1 98.69 87 TYR A C 1
ATOM 691 O O . TYR A 1 87 ? 3.752 1.742 -13.203 1 98.69 87 TYR A O 1
ATOM 699 N N . GLU A 1 88 ? 4.773 0.207 -11.922 1 98.69 88 GLU A N 1
ATOM 700 C CA . GLU A 1 88 ? 4.191 -0.959 -12.586 1 98.69 88 GLU A CA 1
ATOM 701 C C . GLU A 1 88 ? 3.672 -1.967 -11.562 1 98.69 88 GLU A C 1
ATOM 703 O O . GLU A 1 88 ? 4.289 -2.174 -10.516 1 98.69 88 GLU A O 1
ATOM 708 N N . GLY A 1 89 ? 2.541 -2.523 -11.875 1 98.75 89 GLY A N 1
ATOM 709 C CA . GLY A 1 89 ? 1.994 -3.576 -11.031 1 98.75 89 GLY A CA 1
ATOM 710 C C . GLY A 1 89 ? 1.644 -4.832 -11.805 1 98.75 89 GLY A C 1
ATOM 711 O O . GLY A 1 89 ? 1.242 -4.762 -12.969 1 98.75 89 GLY A O 1
ATOM 712 N N . LEU A 1 90 ? 1.801 -5.945 -11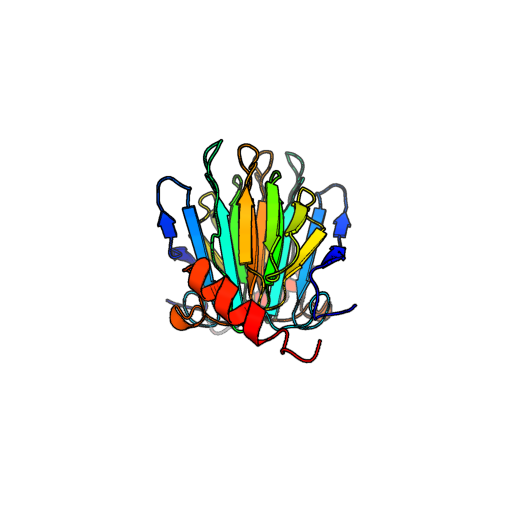.219 1 98.88 90 LEU A N 1
ATOM 713 C CA . LEU A 1 90 ? 1.358 -7.211 -11.797 1 98.88 90 LEU A CA 1
ATOM 714 C C . LEU A 1 90 ? -0.026 -7.59 -11.273 1 98.88 90 LEU A C 1
ATOM 716 O O . LEU A 1 90 ? -0.194 -7.867 -10.086 1 98.88 90 LEU A O 1
ATOM 720 N N . TYR A 1 91 ? -0.976 -7.566 -12.148 1 98.88 91 TYR A N 1
ATOM 721 C CA . TYR A 1 91 ? -2.297 -8.102 -11.828 1 98.88 91 TYR A CA 1
ATOM 722 C C . TYR A 1 91 ? -2.305 -9.625 -11.906 1 98.88 91 TYR A C 1
ATOM 724 O O . TYR A 1 91 ? -1.826 -10.203 -12.883 1 98.88 91 TYR A O 1
ATOM 732 N N . ILE A 1 92 ? -2.816 -10.281 -10.93 1 98.69 92 ILE A N 1
ATOM 733 C CA . ILE A 1 92 ? -2.939 -11.734 -10.883 1 98.69 92 ILE A CA 1
ATOM 734 C C . ILE A 1 92 ? -4.387 -12.117 -10.586 1 98.69 92 ILE A C 1
ATOM 736 O O . ILE A 1 92 ? -4.883 -11.891 -9.477 1 98.69 92 ILE A O 1
ATOM 740 N N . PRO A 1 93 ? -5.117 -12.648 -11.523 1 98.25 93 PRO A N 1
ATOM 741 C CA . PRO A 1 93 ? -6.449 -13.18 -11.234 1 98.25 93 PRO A CA 1
ATOM 742 C C . PRO A 1 93 ? -6.398 -14.453 -10.398 1 98.25 93 PRO A C 1
ATOM 744 O O . PRO A 1 93 ? -5.324 -15.023 -10.188 1 98.25 93 PRO A O 1
ATOM 747 N N . PRO A 1 94 ? -7.531 -14.859 -9.852 1 97.62 94 PRO A N 1
ATOM 748 C CA . PRO A 1 94 ? -7.527 -16.125 -9.109 1 97.62 94 PRO A CA 1
ATOM 749 C C . PRO A 1 94 ? -7.09 -17.312 -9.961 1 97.62 94 PRO A C 1
ATOM 751 O O . PRO A 1 94 ? -7.188 -17.266 -11.188 1 97.62 94 PRO A O 1
ATOM 754 N N . GLY A 1 95 ? -6.566 -18.312 -9.273 1 96.75 95 GLY A N 1
ATOM 755 C CA . GLY A 1 95 ? -6.352 -19.578 -9.969 1 96.75 95 GLY A CA 1
ATOM 756 C C . GLY A 1 95 ? -4.922 -19.75 -10.445 1 96.75 95 GLY A C 1
ATOM 757 O O . GLY A 1 95 ? -4.629 -20.688 -11.195 1 96.75 95 GLY A O 1
ATOM 758 N N . TYR A 1 96 ? -4.07 -18.953 -10.039 1 98.06 96 TYR A N 1
ATOM 759 C CA . TYR A 1 96 ? -2.652 -19.094 -10.359 1 98.06 96 TYR A CA 1
ATOM 760 C C . TYR A 1 96 ? -1.85 -19.453 -9.109 1 98.06 96 TYR A C 1
ATOM 762 O O . TYR A 1 96 ? -1.994 -18.812 -8.07 1 98.06 96 TYR A O 1
ATOM 770 N N . TRP A 1 97 ? -1.066 -20.484 -9.227 1 98.38 97 TRP A N 1
ATOM 771 C CA . TRP A 1 97 ? -0.049 -20.719 -8.211 1 98.38 97 TRP A CA 1
ATOM 772 C C . TRP A 1 97 ? 1.065 -19.688 -8.305 1 98.38 97 TRP A C 1
ATOM 774 O O . TRP A 1 97 ? 1.551 -19.375 -9.398 1 98.38 97 TRP A O 1
ATOM 784 N N . ARG A 1 98 ? 1.518 -19.109 -7.164 1 98.69 98 ARG A N 1
ATOM 785 C CA . ARG A 1 98 ? 2.525 -18.062 -7.273 1 98.69 98 ARG A CA 1
ATOM 786 C C . ARG A 1 98 ? 3.658 -18.281 -6.277 1 98.69 98 ARG A C 1
ATOM 788 O O . ARG A 1 98 ? 3.424 -18.719 -5.148 1 98.69 98 ARG A O 1
ATOM 795 N N . THR A 1 99 ? 4.832 -18.047 -6.719 1 98.31 99 THR A N 1
ATOM 796 C CA . THR A 1 99 ? 6.02 -17.906 -5.887 1 98.31 99 THR A CA 1
ATOM 797 C C . THR A 1 99 ? 6.773 -16.625 -6.223 1 98.31 99 THR A C 1
ATOM 799 O O . THR A 1 99 ? 6.73 -16.156 -7.363 1 98.31 99 THR A O 1
ATOM 802 N N . LEU A 1 100 ? 7.379 -16.047 -5.27 1 98.75 100 LEU A N 1
ATOM 803 C CA . LEU A 1 100 ? 8.266 -14.898 -5.441 1 98.75 100 LEU A CA 1
ATOM 804 C C . LEU A 1 100 ? 9.695 -15.25 -5.051 1 98.75 100 LEU A C 1
ATOM 806 O O . LEU A 1 100 ? 9.922 -15.891 -4.02 1 98.75 100 LEU A O 1
ATOM 810 N N . ASP A 1 101 ? 10.617 -14.797 -5.84 1 98.25 101 ASP A N 1
ATOM 811 C CA . ASP A 1 101 ? 12.008 -15.117 -5.527 1 98.25 101 ASP A CA 1
ATOM 812 C C . ASP A 1 101 ? 12.953 -14.086 -6.141 1 98.25 101 ASP A C 1
ATOM 814 O O . ASP A 1 101 ? 12.516 -13.039 -6.613 1 98.25 101 ASP A O 1
ATOM 818 N N . ASN A 1 102 ? 14.258 -14.312 -5.922 1 97.88 102 ASN A N 1
ATOM 819 C CA . ASN A 1 102 ? 15.305 -13.445 -6.441 1 97.88 102 ASN A CA 1
ATOM 820 C C . ASN A 1 102 ? 15.141 -12.016 -5.945 1 97.88 102 ASN A C 1
ATOM 822 O O . ASN A 1 102 ? 15.195 -11.07 -6.734 1 97.88 102 ASN A O 1
ATOM 826 N N . PHE A 1 103 ? 14.914 -11.891 -4.703 1 98.19 103 PHE A N 1
ATOM 827 C CA . PHE A 1 103 ? 14.758 -10.578 -4.078 1 98.19 103 PHE A CA 1
ATOM 828 C C . PHE A 1 103 ? 16.094 -9.867 -3.988 1 98.19 103 PHE A C 1
ATOM 830 O O . PHE A 1 103 ? 17.078 -10.43 -3.5 1 98.19 103 PHE A O 1
ATOM 837 N N . ALA A 1 104 ? 16.109 -8.695 -4.445 1 96.94 104 ALA A N 1
ATOM 838 C CA . ALA A 1 104 ? 17.234 -7.816 -4.105 1 96.94 104 ALA A CA 1
ATOM 839 C C . ALA A 1 104 ? 17.172 -7.391 -2.643 1 96.94 104 ALA A C 1
ATOM 841 O O . ALA A 1 104 ? 16.094 -7.414 -2.027 1 96.94 104 ALA A O 1
ATOM 842 N N . SER A 1 105 ? 18.359 -6.984 -2.135 1 95.12 105 SER A N 1
ATOM 843 C CA . SER A 1 105 ? 18.391 -6.48 -0.765 1 95.12 105 SER A CA 1
ATOM 844 C C . SER A 1 105 ? 17.5 -5.258 -0.604 1 95.12 105 SER A C 1
ATOM 846 O O . SER A 1 105 ? 17.5 -4.363 -1.449 1 95.12 105 SER A O 1
ATOM 848 N N . GLY A 1 106 ? 16.656 -5.285 0.448 1 95.88 106 GLY A N 1
ATOM 849 C CA . GLY A 1 106 ? 15.836 -4.129 0.765 1 95.88 106 GLY A CA 1
ATOM 850 C C . GLY A 1 106 ? 14.539 -4.09 -0.017 1 95.88 106 GLY A C 1
ATOM 851 O O . GLY A 1 106 ? 13.766 -3.133 0.093 1 95.88 106 GLY A O 1
ATOM 852 N N . SER A 1 107 ? 14.242 -5.211 -0.778 1 98.12 107 SER A N 1
ATOM 853 C CA . SER A 1 107 ? 13.023 -5.234 -1.58 1 98.12 107 SER A CA 1
ATOM 854 C C . SER A 1 107 ? 11.781 -5.211 -0.697 1 98.12 107 SER A C 1
ATOM 856 O O . SER A 1 107 ? 11.758 -5.836 0.366 1 98.12 107 SER A O 1
ATOM 858 N N . VAL A 1 108 ? 10.82 -4.438 -1.187 1 98.75 108 VAL A N 1
ATOM 859 C CA . VAL A 1 108 ? 9.508 -4.406 -0.547 1 98.75 108 VAL A CA 1
ATOM 860 C C . VAL A 1 108 ? 8.422 -4.676 -1.584 1 98.75 108 VAL A C 1
ATOM 862 O O . VAL A 1 108 ? 8.328 -3.969 -2.592 1 98.75 108 VAL A O 1
ATOM 865 N N . CYS A 1 109 ? 7.66 -5.715 -1.382 1 98.88 109 CYS A N 1
ATOM 866 C CA . CYS A 1 109 ? 6.5 -6.043 -2.205 1 98.88 109 CYS A CA 1
ATOM 867 C C . CYS A 1 109 ? 5.207 -5.605 -1.527 1 98.88 109 CYS A C 1
ATOM 869 O O . CYS A 1 109 ? 4.887 -6.074 -0.433 1 98.88 109 CYS A O 1
ATOM 871 N N . VAL A 1 110 ? 4.5 -4.695 -2.115 1 98.94 110 VAL A N 1
ATOM 872 C CA . VAL A 1 110 ? 3.176 -4.293 -1.649 1 98.94 110 VAL A CA 1
ATOM 873 C C . VAL A 1 110 ? 2.102 -4.984 -2.488 1 98.94 110 VAL A C 1
ATOM 875 O O . VAL A 1 110 ? 2.176 -4.988 -3.721 1 98.94 110 VAL A O 1
ATOM 878 N N . VAL A 1 111 ? 1.123 -5.551 -1.817 1 98.94 111 VAL A N 1
ATOM 879 C CA . VAL A 1 111 ? 0.056 -6.277 -2.498 1 98.94 111 VAL A CA 1
ATOM 880 C C . VAL A 1 111 ? -1.299 -5.688 -2.107 1 98.94 111 VAL A C 1
ATOM 882 O O . VAL A 1 111 ? -1.56 -5.445 -0.927 1 98.94 111 VAL A O 1
ATOM 885 N N . MET A 1 112 ? -2.117 -5.418 -3.043 1 98.81 112 MET A N 1
ATOM 886 C CA . MET A 1 112 ? -3.527 -5.078 -2.863 1 98.81 112 MET A CA 1
ATOM 887 C C . MET A 1 112 ? -4.422 -6.23 -3.312 1 98.81 112 MET A C 1
ATOM 889 O O . MET A 1 112 ? -4.227 -6.789 -4.395 1 98.81 112 MET A O 1
ATOM 893 N N . THR A 1 113 ? -5.395 -6.551 -2.492 1 98.56 113 THR A N 1
ATOM 894 C CA . THR A 1 113 ? -6.234 -7.695 -2.82 1 98.56 113 THR A CA 1
ATOM 895 C C . THR A 1 113 ? -7.711 -7.32 -2.758 1 98.56 113 THR A C 1
ATOM 897 O O . THR A 1 113 ? -8.086 -6.367 -2.07 1 98.56 113 THR A O 1
ATOM 900 N N . SER A 1 114 ? -8.539 -8.141 -3.385 1 98.62 114 SER A N 1
ATOM 901 C CA . SER A 1 114 ? -9.961 -7.852 -3.547 1 98.62 114 SER A CA 1
ATOM 902 C C . SER A 1 114 ? -10.766 -8.383 -2.367 1 98.62 114 SER A C 1
ATOM 904 O O . SER A 1 114 ? -11.953 -8.07 -2.227 1 98.62 114 SER A O 1
ATOM 906 N N . ILE A 1 115 ? -10.211 -9.164 -1.494 1 98.25 115 ILE A N 1
ATOM 907 C CA . ILE A 1 115 ? -10.984 -9.734 -0.397 1 98.25 115 ILE A CA 1
ATOM 908 C C . ILE A 1 115 ? -10.203 -9.602 0.908 1 98.25 115 ILE A C 1
ATOM 910 O O . ILE A 1 115 ? -8.984 -9.406 0.894 1 98.25 115 ILE A O 1
ATOM 914 N N . LEU A 1 116 ? -10.906 -9.672 1.984 1 98.19 116 LEU A N 1
ATOM 915 C CA . LEU A 1 116 ? -10.281 -9.75 3.303 1 98.19 116 LEU A CA 1
ATOM 916 C C . LEU A 1 116 ? -9.562 -11.078 3.484 1 98.19 116 LEU A C 1
ATOM 918 O O . LEU A 1 116 ? -9.82 -12.031 2.746 1 98.19 116 LEU A O 1
ATOM 922 N N . TYR A 1 117 ? -8.688 -11.125 4.445 1 97.81 117 TYR A N 1
ATOM 923 C CA . TYR A 1 117 ? -7.984 -12.375 4.711 1 97.81 117 TYR A CA 1
ATOM 924 C C . TYR A 1 117 ? -8.969 -13.484 5.078 1 97.81 117 TYR A C 1
ATOM 926 O O . TYR A 1 117 ? -9.797 -13.312 5.969 1 97.81 117 TYR A O 1
ATOM 934 N N . ASP A 1 118 ? -8.891 -14.539 4.438 1 97.44 118 ASP A N 1
ATOM 935 C CA . ASP A 1 118 ? -9.609 -15.781 4.695 1 97.44 118 ASP A CA 1
ATOM 936 C C . ASP A 1 118 ? -8.719 -17 4.418 1 97.44 118 ASP A C 1
ATOM 938 O O . ASP A 1 118 ? -8.414 -17.297 3.262 1 97.44 118 ASP A O 1
ATOM 942 N N . PRO A 1 119 ? -8.266 -17.719 5.453 1 96.5 119 PRO A N 1
ATOM 943 C CA . PRO A 1 119 ? -7.367 -18.844 5.242 1 96.5 119 PRO A CA 1
ATOM 944 C C . PRO A 1 119 ? -7.945 -19.891 4.285 1 96.5 119 PRO A C 1
ATOM 946 O O . PRO A 1 119 ? -7.191 -20.578 3.598 1 96.5 119 PRO A O 1
ATOM 949 N N . ASP A 1 120 ? -9.258 -19.922 4.211 1 97.12 120 ASP A N 1
ATOM 950 C CA . ASP A 1 120 ? -9.906 -20.953 3.395 1 97.12 120 ASP A CA 1
ATOM 951 C C . ASP A 1 120 ? -9.852 -20.578 1.912 1 97.12 120 ASP A C 1
ATOM 953 O O . ASP A 1 120 ? -10.156 -21.422 1.053 1 97.12 120 ASP A O 1
ATOM 957 N N . GLU A 1 121 ? -9.453 -19.438 1.677 1 97 121 GLU A N 1
ATOM 958 C CA . GLU A 1 121 ? -9.406 -18.984 0.288 1 97 121 GLU A CA 1
ATOM 959 C C . GLU A 1 121 ? -8.094 -19.406 -0.378 1 97 121 GLU A C 1
ATOM 961 O O . GLU A 1 121 ? -7.957 -19.312 -1.601 1 97 121 GLU A O 1
ATOM 966 N N . TYR A 1 122 ? -7.172 -19.969 0.422 1 97.69 122 TYR A N 1
ATOM 967 C CA . TYR A 1 122 ? -5.844 -20.344 -0.048 1 97.69 122 TYR A CA 1
ATOM 968 C C . TYR A 1 122 ? -5.805 -21.812 -0.44 1 97.69 122 TYR A C 1
ATOM 970 O O . TYR A 1 122 ? -6.406 -22.656 0.227 1 97.69 122 TYR A O 1
ATOM 978 N N . ILE A 1 123 ? -5.152 -22.078 -1.486 1 97.75 123 ILE A N 1
ATOM 979 C CA . ILE A 1 123 ? -4.664 -23.422 -1.801 1 97.75 123 ILE A CA 1
ATOM 980 C C . ILE A 1 123 ? -3.156 -23.484 -1.576 1 97.75 123 ILE A C 1
ATOM 982 O O . ILE A 1 123 ? -2.381 -22.906 -2.336 1 97.75 123 ILE A O 1
ATOM 986 N N . ARG A 1 124 ? -2.688 -24.25 -0.619 1 97.56 124 ARG A N 1
ATOM 987 C CA . ARG A 1 124 ? -1.289 -24.203 -0.199 1 97.56 124 ARG A CA 1
ATOM 988 C C . ARG A 1 124 ? -0.571 -25.5 -0.581 1 97.56 124 ARG A C 1
ATOM 990 O O . ARG A 1 124 ? 0.653 -25.594 -0.466 1 97.56 124 ARG A O 1
ATOM 997 N N . ASP A 1 125 ? -1.377 -26.469 -0.971 1 97.38 125 ASP A N 1
ATOM 998 C CA . ASP A 1 125 ? -0.805 -27.719 -1.43 1 97.38 125 ASP A CA 1
ATOM 999 C C . ASP A 1 125 ? -0.672 -27.75 -2.951 1 97.38 125 ASP A C 1
ATOM 1001 O O . ASP A 1 125 ? -1.674 -27.703 -3.668 1 97.38 125 ASP A O 1
ATOM 1005 N N . TYR A 1 126 ? 0.536 -27.859 -3.324 1 96.25 126 TYR A N 1
ATOM 1006 C CA . TYR A 1 126 ? 0.825 -27.766 -4.75 1 96.25 126 TYR A CA 1
ATOM 1007 C C . TYR A 1 126 ? 0.145 -28.875 -5.531 1 96.25 126 TYR A C 1
ATOM 1009 O O . TYR A 1 126 ? -0.372 -28.656 -6.629 1 96.25 126 TYR A O 1
ATOM 1017 N N . GLU A 1 127 ? 0.125 -30.062 -4.996 1 95.69 127 GLU A N 1
ATOM 1018 C CA . GLU A 1 127 ? -0.512 -3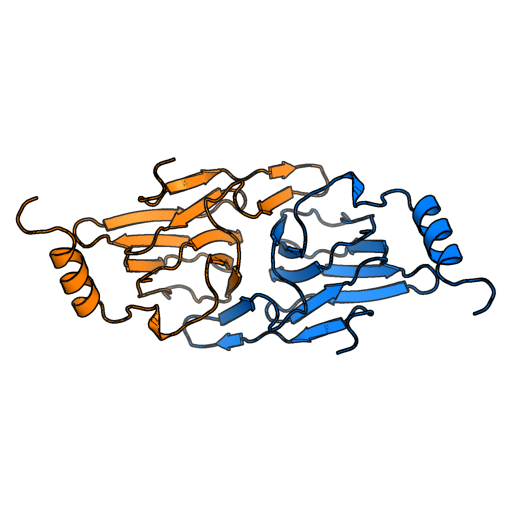1.188 -5.672 1 95.69 127 GLU A CA 1
ATOM 1019 C C . GLU A 1 127 ? -2.023 -31 -5.758 1 95.69 127 GLU A C 1
ATOM 1021 O O . GLU A 1 127 ? -2.637 -31.312 -6.777 1 95.69 127 GLU A O 1
ATOM 1026 N N . GLU A 1 128 ? -2.561 -30.484 -4.668 1 96.19 128 GLU A N 1
ATOM 1027 C CA . GLU A 1 128 ? -3.98 -30.141 -4.695 1 96.19 128 GLU A CA 1
ATOM 1028 C C . GLU A 1 128 ? -4.281 -29.109 -5.777 1 96.19 128 GLU A C 1
ATOM 1030 O O . GLU A 1 128 ? -5.258 -29.25 -6.516 1 96.19 128 GLU A O 1
ATOM 1035 N N . PHE A 1 129 ? -3.488 -28.203 -5.887 1 97.44 129 PHE A N 1
ATOM 1036 C CA . PHE A 1 129 ? -3.641 -27.156 -6.895 1 97.44 129 PHE A CA 1
ATOM 1037 C C . PHE A 1 129 ? -3.619 -27.75 -8.297 1 97.44 129 PHE A C 1
ATOM 1039 O O . PHE A 1 129 ? -4.465 -27.422 -9.133 1 97.44 129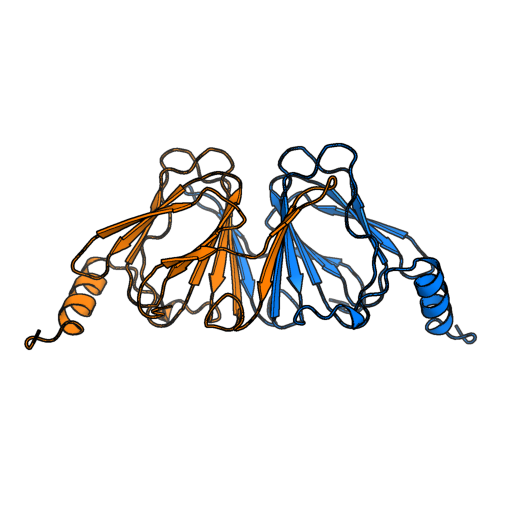 PHE A O 1
ATOM 1046 N N . LYS A 1 130 ? -2.652 -28.578 -8.531 1 94.5 130 LYS A N 1
ATOM 1047 C CA . LYS A 1 130 ? -2.508 -29.188 -9.852 1 94.5 130 LYS A CA 1
ATOM 1048 C C . LYS A 1 130 ? -3.752 -29.984 -10.234 1 94.5 130 LYS A C 1
ATOM 1050 O O . LYS A 1 130 ? -4.191 -29.953 -11.383 1 94.5 130 LYS A O 1
ATOM 1055 N N . GLN A 1 131 ? -4.309 -30.656 -9.281 1 93.19 131 GLN A N 1
ATOM 1056 C CA . GLN A 1 131 ? -5.508 -31.438 -9.516 1 93.19 131 GLN A CA 1
ATOM 1057 C C . GLN A 1 131 ? -6.691 -30.547 -9.891 1 93.19 131 GLN A C 1
ATOM 1059 O O . GLN A 1 131 ? -7.449 -30.875 -10.805 1 93.19 131 GLN A O 1
ATOM 1064 N N . LEU A 1 132 ? -6.785 -29.484 -9.156 1 91.69 132 LEU A N 1
ATOM 1065 C CA . LEU A 1 132 ? -7.887 -28.562 -9.406 1 91.69 132 LEU A CA 1
ATOM 1066 C C . LEU A 1 132 ? -7.73 -27.875 -10.758 1 91.69 132 LEU A C 1
ATOM 1068 O O . LEU A 1 132 ? -8.711 -27.656 -11.469 1 91.69 132 LEU A O 1
ATOM 1072 N N . ALA A 1 133 ? -6.535 -27.516 -11.062 1 89.5 133 ALA A N 1
ATOM 1073 C CA . ALA A 1 133 ? -6.254 -26.828 -12.312 1 89.5 133 ALA A CA 1
ATOM 1074 C C . ALA A 1 133 ? -6.512 -27.734 -13.516 1 89.5 133 ALA A C 1
ATOM 1076 O O . ALA A 1 133 ? -6.961 -27.266 -14.562 1 89.5 133 ALA A O 1
ATOM 1077 N N . SER A 1 134 ? -6.234 -28.969 -13.391 1 83.56 134 SER A N 1
ATOM 1078 C CA . SER A 1 134 ? -6.457 -29.938 -14.461 1 83.56 134 SER A CA 1
ATOM 1079 C C . SER A 1 134 ? -7.945 -30.188 -14.688 1 83.56 134 SER A C 1
ATOM 1081 O O . SER A 1 134 ? -8.375 -30.438 -15.812 1 83.56 134 SER A O 1
ATOM 1083 N N . ARG A 1 135 ? -8.75 -30.047 -13.609 1 78.94 135 ARG A N 1
ATOM 1084 C CA . ARG A 1 135 ? -10.195 -30.25 -13.703 1 78.94 135 ARG A CA 1
ATOM 1085 C C . ARG A 1 135 ? -10.875 -29.078 -14.391 1 78.94 135 ARG A C 1
ATOM 1087 O O . ARG A 1 135 ? -11.906 -29.234 -15.039 1 78.94 135 ARG A O 1
ATOM 1094 N N . GLN A 1 136 ? -10.414 -27.922 -14.047 1 68.06 136 GLN A N 1
ATOM 1095 C CA . GLN A 1 136 ? -10.992 -26.734 -14.664 1 68.06 136 GLN A CA 1
ATOM 1096 C C . GLN A 1 136 ? -10.734 -26.703 -16.172 1 68.06 136 GLN A C 1
ATOM 1098 O O . GLN A 1 136 ? -11.508 -26.109 -16.922 1 68.06 136 GLN A O 1
ATOM 1103 N N . LYS A 1 137 ? -9.586 -27.281 -16.562 1 65.19 137 LYS A N 1
ATOM 1104 C CA . LYS A 1 137 ? -9.336 -27.406 -18 1 65.19 137 LYS A CA 1
ATOM 1105 C C . LYS A 1 137 ? -10.133 -28.562 -18.594 1 65.19 137 LYS A C 1
ATOM 1107 O O . LYS A 1 137 ? -9.953 -29.719 -18.203 1 65.19 137 LYS A O 1
ATOM 1112 N N . GLY A 1 138 ? -11.281 -28.719 -18.25 1 48.44 138 GLY A N 1
ATOM 1113 C CA . GLY A 1 138 ? -12.133 -29.812 -18.703 1 48.44 138 GLY A CA 1
ATOM 1114 C C . GLY A 1 138 ? -11.531 -30.609 -19.844 1 48.44 138 GLY A C 1
ATOM 1115 O O . GLY A 1 138 ? -10.648 -30.125 -20.547 1 48.44 138 GLY A O 1
ATOM 1116 N N . PRO A 1 139 ? -11.891 -32.062 -19.797 1 45.69 139 PRO A N 1
ATOM 1117 C CA . PRO A 1 139 ? -11.492 -33.031 -20.812 1 45.69 139 PRO A CA 1
ATOM 1118 C C . PRO A 1 139 ? -11.641 -32.5 -22.234 1 45.69 139 PRO A C 1
ATOM 1120 O O . PRO A 1 139 ? -11.195 -33.125 -23.188 1 45.69 139 PRO A O 1
ATOM 1123 N N . TYR A 1 140 ? -12.711 -31.531 -22.328 1 42.28 140 TYR A N 1
ATOM 1124 C CA . TYR A 1 140 ? -13.078 -31.188 -23.703 1 42.28 140 TYR A CA 1
ATOM 1125 C C . TYR A 1 140 ? -12.148 -30.109 -24.25 1 42.28 140 TYR A C 1
ATOM 1127 O O . TYR A 1 140 ? -12.406 -29.531 -25.312 1 42.28 140 TYR A O 1
ATOM 1135 N N . LEU A 1 141 ? -11.352 -29.531 -23.422 1 35.94 141 LEU A N 1
ATOM 1136 C CA . LEU A 1 141 ? -10.328 -28.797 -24.156 1 35.94 141 LEU A CA 1
ATOM 1137 C C . LEU A 1 141 ? -9.125 -29.688 -24.453 1 35.94 141 LEU A C 1
ATOM 1139 O O . LEU A 1 141 ? -8.727 -30.5 -23.625 1 35.94 141 LEU A O 1
ATOM 1143 N N . MET B 1 1 ? -9.766 3.57 20.453 1 76.69 1 MET B N 1
ATOM 1144 C CA . MET B 1 1 ? -8.984 4.543 19.688 1 76.69 1 MET B CA 1
ATOM 1145 C C . MET B 1 1 ? -9.82 5.766 19.344 1 76.69 1 MET B C 1
ATOM 1147 O O . MET B 1 1 ? -10.992 5.641 18.969 1 76.69 1 MET B O 1
ATOM 1151 N N . ASP B 1 2 ? -9.344 6.883 19.781 1 88.44 2 ASP B N 1
ATOM 1152 C CA . ASP B 1 2 ? -10.016 8.109 19.359 1 88.44 2 ASP B CA 1
ATOM 1153 C C . ASP B 1 2 ? -9.781 8.391 17.875 1 88.44 2 ASP B C 1
ATOM 1155 O O . ASP B 1 2 ? -8.695 8.82 17.5 1 88.44 2 ASP B O 1
ATOM 1159 N N . ILE B 1 3 ? -10.781 8.164 17.031 1 90.31 3 ILE B N 1
ATOM 1160 C CA . ILE B 1 3 ? -10.617 8.195 15.578 1 90.31 3 ILE B CA 1
ATOM 1161 C C . ILE B 1 3 ? -10.648 9.641 15.086 1 90.31 3 ILE B C 1
ATOM 1163 O O . ILE B 1 3 ? -10.508 9.891 13.883 1 90.31 3 ILE B O 1
ATOM 1167 N N . THR B 1 4 ? -10.758 10.555 15.984 1 92.94 4 THR B N 1
ATOM 1168 C CA . THR B 1 4 ? -10.797 11.961 15.578 1 92.94 4 THR B CA 1
ATOM 1169 C C . THR B 1 4 ? -9.422 12.602 15.727 1 92.94 4 THR B C 1
ATOM 1171 O O . THR B 1 4 ? -9.234 13.766 15.359 1 92.94 4 THR B O 1
ATOM 1174 N N . LYS B 1 5 ? -8.516 11.883 16.266 1 96.81 5 LYS B N 1
ATOM 1175 C CA . LYS B 1 5 ? -7.148 12.375 16.422 1 96.81 5 LYS B CA 1
ATOM 1176 C C . LYS B 1 5 ? -6.145 11.453 15.742 1 96.81 5 LYS B C 1
ATOM 1178 O O . LYS B 1 5 ? -6.348 10.242 15.68 1 96.81 5 LYS B O 1
ATOM 1183 N N . PRO B 1 6 ? -5.094 12.078 15.305 1 98.44 6 PRO B N 1
ATOM 1184 C CA . PRO B 1 6 ? -4.043 11.227 14.742 1 98.44 6 PRO B CA 1
ATOM 1185 C C . PRO B 1 6 ? -3.42 10.297 15.781 1 98.44 6 PRO B C 1
ATOM 1187 O O . PRO B 1 6 ? -3.252 10.688 16.938 1 98.44 6 PRO B O 1
ATOM 1190 N N . CYS B 1 7 ? -3.07 9.156 15.359 1 97.62 7 CYS B N 1
ATOM 1191 C CA . CYS B 1 7 ? -2.4 8.25 16.281 1 97.62 7 CYS B CA 1
ATOM 1192 C C . CYS B 1 7 ? -1.611 7.188 15.523 1 97.62 7 CYS B C 1
ATOM 1194 O O . CYS B 1 7 ? -1.99 6.797 14.422 1 97.62 7 CYS B O 1
ATOM 1196 N N . ILE B 1 8 ? -0.544 6.707 16.156 1 98.38 8 ILE B N 1
ATOM 1197 C CA . ILE B 1 8 ? 0.209 5.574 15.633 1 98.38 8 ILE B CA 1
ATOM 1198 C C . ILE B 1 8 ? -0.539 4.277 15.922 1 98.38 8 ILE B C 1
ATOM 1200 O O . ILE B 1 8 ? -0.906 4.008 17.062 1 98.38 8 ILE B O 1
ATOM 1204 N N . ILE B 1 9 ? -0.723 3.496 14.914 1 97.69 9 ILE B N 1
ATOM 1205 C CA . ILE B 1 9 ? -1.392 2.205 15.023 1 97.69 9 ILE B CA 1
ATOM 1206 C C . ILE B 1 9 ? -0.381 1.079 14.82 1 97.69 9 ILE B C 1
ATOM 1208 O O . ILE B 1 9 ? 0.276 1.012 13.773 1 97.69 9 ILE B O 1
ATOM 1212 N N . PRO B 1 10 ? -0.259 0.235 15.875 1 97.81 10 PRO B N 1
ATOM 1213 C CA . PRO B 1 10 ? 0.5 -0.984 15.586 1 97.81 10 PRO B CA 1
ATOM 1214 C C . PRO B 1 10 ? -0.212 -1.903 14.602 1 97.81 10 PRO B C 1
ATOM 1216 O O . PRO B 1 10 ? -1.397 -2.199 14.773 1 97.81 10 PRO B O 1
ATOM 1219 N N . LEU B 1 11 ? 0.448 -2.324 13.641 1 98.56 11 LEU B N 1
ATOM 1220 C CA . LEU B 1 11 ? -0.121 -3.217 12.633 1 98.56 11 LEU B CA 1
ATOM 1221 C C . LEU B 1 11 ? 0.33 -4.656 12.867 1 98.56 11 LEU B C 1
ATOM 1223 O O . LEU B 1 11 ? 1.428 -4.891 13.383 1 98.56 11 LEU B O 1
ATOM 1227 N N . PRO B 1 12 ? -0.495 -5.613 12.477 1 98.19 12 PRO B N 1
ATOM 1228 C CA . PRO B 1 12 ? -0.07 -7.008 12.609 1 98.19 12 PRO B CA 1
ATOM 1229 C C . PRO B 1 12 ? 1.159 -7.336 11.766 1 98.19 12 PRO B C 1
ATOM 1231 O O . PRO B 1 12 ? 1.28 -6.855 10.641 1 98.19 12 PRO B O 1
ATOM 1234 N N . ARG B 1 13 ? 2.01 -8.109 12.367 1 97.75 13 ARG B N 1
ATOM 1235 C CA . ARG B 1 13 ? 3.26 -8.492 11.719 1 97.75 13 ARG B CA 1
ATOM 1236 C C . ARG B 1 13 ? 3.514 -9.992 11.867 1 97.75 13 ARG B C 1
ATOM 1238 O O . ARG B 1 13 ? 3.506 -10.516 12.984 1 97.75 13 ARG B O 1
ATOM 1245 N N . ILE B 1 14 ? 3.633 -10.656 10.828 1 97.12 14 ILE B N 1
ATOM 1246 C CA . ILE B 1 14 ? 4.055 -12.055 10.797 1 97.12 14 ILE B CA 1
ATOM 1247 C C . ILE B 1 14 ? 5.527 -12.141 10.398 1 97.12 14 ILE B C 1
ATOM 1249 O O . ILE B 1 14 ? 5.914 -11.688 9.32 1 97.12 14 ILE B O 1
ATOM 1253 N N . TYR B 1 15 ? 6.312 -12.711 11.234 1 96.38 15 TYR B N 1
ATOM 1254 C CA . TYR B 1 15 ? 7.75 -12.797 10.992 1 96.38 15 TYR B CA 1
ATOM 1255 C C . TYR B 1 15 ? 8.234 -14.234 11.062 1 96.38 15 TYR B C 1
ATOM 1257 O O . TYR B 1 15 ? 7.898 -14.969 12 1 96.38 15 TYR B O 1
ATOM 1265 N N . ASP B 1 16 ? 8.977 -14.641 10.023 1 95.5 16 ASP B N 1
ATOM 1266 C CA . ASP B 1 16 ? 9.648 -15.945 9.969 1 95.5 16 ASP B CA 1
ATOM 1267 C C . ASP B 1 16 ? 10.945 -15.859 9.172 1 95.5 16 ASP B C 1
ATOM 1269 O O . ASP B 1 16 ? 11.391 -14.766 8.812 1 95.5 16 ASP B O 1
ATOM 1273 N N . PRO B 1 17 ? 11.68 -16.859 9.008 1 94.31 17 PRO B N 1
ATOM 1274 C CA . PRO B 1 17 ? 12.992 -16.781 8.359 1 94.31 17 PRO B CA 1
ATOM 1275 C C . PRO B 1 17 ? 12.906 -16.266 6.93 1 94.31 17 PRO B C 1
ATOM 1277 O O . PRO B 1 17 ? 13.93 -15.875 6.352 1 94.31 17 PRO B O 1
ATOM 1280 N N . ARG B 1 18 ? 11.789 -16.25 6.391 1 94.5 18 ARG B N 1
ATOM 1281 C CA . ARG B 1 18 ? 11.625 -15.781 5.02 1 94.5 18 ARG B CA 1
ATOM 1282 C C . ARG B 1 18 ? 11.43 -14.266 4.984 1 94.5 18 ARG B C 1
ATOM 1284 O O . ARG B 1 18 ? 11.344 -13.672 3.906 1 94.5 18 ARG B O 1
ATOM 1291 N N . GLY B 1 19 ? 11.273 -13.648 6.168 1 97.31 19 GLY B N 1
ATOM 1292 C CA . GLY B 1 19 ? 11.07 -12.211 6.27 1 97.31 19 GLY B CA 1
ATOM 1293 C C . GLY B 1 19 ? 9.812 -11.844 7.035 1 97.31 19 GLY B C 1
ATOM 1294 O O . GLY B 1 19 ? 9.414 -12.555 7.957 1 97.31 19 GLY B O 1
ATOM 1295 N N . SER B 1 20 ? 9.375 -10.633 6.762 1 98.38 20 SER B N 1
ATOM 1296 C CA . SER B 1 20 ? 8.219 -10.125 7.5 1 98.38 20 SER B CA 1
ATOM 1297 C C . SER B 1 20 ? 7.062 -9.797 6.559 1 98.38 20 SER B C 1
ATOM 1299 O O . SER B 1 20 ? 7.281 -9.477 5.387 1 98.38 20 SER B O 1
ATOM 1301 N N . LEU B 1 21 ? 5.891 -9.945 7.051 1 98.5 21 LEU B N 1
ATOM 1302 C CA . LEU B 1 21 ? 4.652 -9.57 6.379 1 98.5 21 LEU B CA 1
ATOM 1303 C C . LEU B 1 21 ? 3.75 -8.766 7.309 1 98.5 21 LEU B C 1
ATOM 1305 O O . LEU B 1 21 ? 3.508 -9.164 8.445 1 98.5 21 LEU B O 1
ATOM 1309 N N . THR B 1 22 ? 3.395 -7.582 6.91 1 98.81 22 THR B N 1
ATOM 1310 C CA . THR B 1 22 ? 2.438 -6.73 7.605 1 98.81 22 THR B CA 1
ATOM 1311 C C . THR B 1 22 ? 1.199 -6.492 6.746 1 98.81 22 THR B C 1
ATOM 1313 O O . THR B 1 22 ? 1.287 -6.465 5.516 1 98.81 22 THR B O 1
ATOM 1316 N N . PHE B 1 23 ? 0.032 -6.371 7.402 1 98.62 23 PHE B N 1
ATOM 1317 C CA . PHE B 1 23 ? -1.159 -6.215 6.578 1 98.62 23 PHE B CA 1
ATOM 1318 C C . PHE B 1 23 ? -2.137 -5.234 7.211 1 98.62 23 PHE B C 1
ATOM 1320 O O . PHE B 1 23 ? -2.1 -5.008 8.422 1 98.62 23 PHE B O 1
ATOM 1327 N N . VAL B 1 24 ? -2.949 -4.598 6.355 1 98.62 24 VAL B N 1
ATOM 1328 C CA . VAL B 1 24 ? -4.082 -3.74 6.695 1 98.62 24 VAL B CA 1
ATOM 1329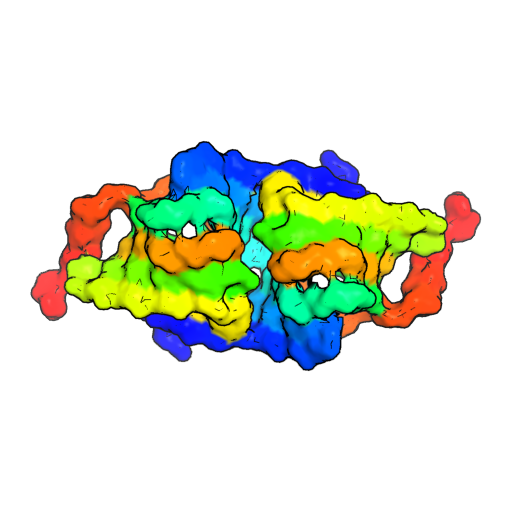 C C . VAL B 1 24 ? -5.309 -4.16 5.887 1 98.62 24 VAL B C 1
ATOM 1331 O O . VAL B 1 24 ? -5.207 -4.426 4.688 1 98.62 24 VAL B O 1
ATOM 1334 N N . GLN B 1 25 ? -6.453 -4.293 6.562 1 97.75 25 GLN B N 1
ATOM 1335 C CA . GLN B 1 25 ? -7.664 -4.617 5.816 1 97.75 25 GLN B CA 1
ATOM 1336 C C . GLN B 1 25 ? -8.836 -3.754 6.27 1 97.75 25 GLN B C 1
ATOM 1338 O O . GLN B 1 25 ? -8.797 -3.156 7.348 1 97.75 25 GLN B O 1
ATOM 1343 N N . ASP B 1 26 ? -9.859 -3.709 5.5 1 95.5 26 ASP B N 1
ATOM 1344 C CA . ASP B 1 26 ? -11.016 -2.83 5.641 1 95.5 26 ASP B CA 1
ATOM 1345 C C . ASP B 1 26 ? -11.656 -2.98 7.02 1 95.5 26 ASP B C 1
ATOM 1347 O O . ASP B 1 26 ? -12.164 -4.051 7.363 1 95.5 26 ASP B O 1
ATOM 1351 N N . ASN B 1 27 ? -11.656 -1.864 7.773 1 93.25 27 ASN B N 1
ATOM 1352 C CA . ASN B 1 27 ? -12.438 -1.699 8.992 1 93.25 27 ASN B CA 1
ATOM 1353 C C . ASN B 1 27 ? -11.945 -2.621 10.109 1 93.25 27 ASN B C 1
ATOM 1355 O O . ASN B 1 27 ? -12.727 -3.049 10.953 1 93.25 27 ASN B O 1
ATOM 1359 N N . ASP B 1 28 ? -10.781 -3.086 10.016 1 95.19 28 ASP B N 1
ATOM 1360 C CA . ASP B 1 28 ? -10.203 -3.912 11.07 1 95.19 28 ASP B CA 1
ATOM 1361 C C . ASP B 1 28 ? -9.117 -3.15 11.836 1 95.19 28 ASP B C 1
ATOM 1363 O O . ASP B 1 28 ? -9.398 -2.525 12.859 1 95.19 28 ASP B O 1
ATOM 1367 N N . GLN B 1 29 ? -7.945 -2.9 11.242 1 95.94 29 GLN B N 1
ATOM 1368 C CA . GLN B 1 29 ? -6.887 -2.139 11.891 1 95.94 29 GLN B CA 1
ATOM 1369 C C . GLN B 1 29 ? -7.141 -0.638 11.789 1 95.94 29 GLN B C 1
ATOM 1371 O O . GLN B 1 29 ? -6.648 0.14 12.609 1 95.94 29 GLN B O 1
ATOM 1376 N N . ILE B 1 30 ? -7.941 -0.332 10.797 1 96.81 30 ILE B N 1
ATOM 1377 C CA . ILE B 1 30 ? -8.25 1.072 10.547 1 96.81 30 ILE B CA 1
ATOM 1378 C C . ILE B 1 30 ? -9.766 1.27 10.508 1 96.81 30 ILE B C 1
ATOM 1380 O O . ILE B 1 30 ? -10.508 0.35 10.156 1 96.81 30 ILE B O 1
ATOM 1384 N N . PRO B 1 31 ? -10.211 2.502 10.836 1 97.25 31 PRO B N 1
ATOM 1385 C CA . PRO B 1 31 ? -11.648 2.762 10.938 1 97.25 31 PRO B CA 1
ATOM 1386 C C . PRO B 1 31 ? -12.258 3.197 9.609 1 97.25 31 PRO B C 1
ATOM 1388 O O . PRO B 1 31 ? -13.109 4.094 9.578 1 97.25 31 PRO B O 1
ATOM 1391 N N . PHE B 1 32 ? -11.766 2.629 8.445 1 97.88 32 PHE B N 1
ATOM 1392 C CA . PHE B 1 32 ? -12.328 2.965 7.145 1 97.88 32 PHE B CA 1
ATOM 1393 C C . PHE B 1 32 ? -12.047 1.86 6.133 1 97.88 32 PHE B C 1
ATOM 1395 O O . PHE B 1 32 ? -11.195 1.003 6.359 1 97.88 32 PHE B O 1
ATOM 1402 N N . GLU B 1 33 ? -12.789 1.89 5.047 1 98.31 33 GLU B N 1
ATOM 1403 C CA . GLU B 1 33 ? -12.516 1.033 3.896 1 98.31 33 GLU B CA 1
ATOM 1404 C C . GLU B 1 33 ? -11.469 1.66 2.977 1 98.31 33 GLU B C 1
ATOM 1406 O O . GLU B 1 33 ? -11.508 2.865 2.721 1 98.31 33 GLU B O 1
ATOM 1411 N N . ILE B 1 34 ? -10.578 0.833 2.506 1 98.69 34 ILE B N 1
ATOM 1412 C CA . ILE B 1 34 ? -9.523 1.335 1.628 1 98.69 34 ILE B CA 1
ATOM 1413 C C . ILE B 1 34 ? -10.086 1.56 0.226 1 98.69 34 ILE B C 1
ATOM 1415 O O . ILE B 1 34 ? -10.547 0.617 -0.423 1 98.69 34 ILE B O 1
ATOM 1419 N N . ALA B 1 35 ? -10.047 2.764 -0.246 1 98.62 35 ALA B N 1
ATOM 1420 C CA . ALA B 1 35 ? -10.555 3.082 -1.579 1 98.62 35 ALA B CA 1
ATOM 1421 C C . ALA B 1 35 ? -9.406 3.355 -2.549 1 98.62 35 ALA B C 1
ATOM 1423 O O . ALA B 1 35 ? -9.555 3.172 -3.76 1 98.62 35 ALA B O 1
ATOM 1424 N N . ARG B 1 36 ? -8.359 3.793 -2.014 1 98.56 36 ARG B N 1
ATOM 1425 C CA . ARG B 1 36 ? -7.223 4.25 -2.805 1 98.56 36 ARG B CA 1
ATOM 1426 C C . ARG B 1 36 ? -5.91 4 -2.068 1 98.56 36 ARG B C 1
ATOM 1428 O O . ARG B 1 36 ? -5.84 4.141 -0.846 1 98.56 36 ARG B O 1
ATOM 1435 N N . CYS B 1 37 ? -4.902 3.549 -2.756 1 98.88 37 CYS B N 1
ATOM 1436 C CA . CYS B 1 37 ? -3.531 3.414 -2.279 1 98.88 37 CYS B CA 1
ATOM 1437 C C . CYS B 1 37 ? -2.568 4.215 -3.15 1 98.88 37 CYS B C 1
ATOM 1439 O O . CYS B 1 37 ? -2.676 4.199 -4.379 1 98.88 37 CYS B O 1
ATOM 1441 N N . TYR B 1 38 ? -1.673 4.898 -2.539 1 98.81 38 TYR B N 1
ATOM 1442 C CA . TYR B 1 38 ? -0.609 5.555 -3.293 1 98.81 38 TYR B CA 1
ATOM 1443 C C . TYR B 1 38 ? 0.695 5.559 -2.506 1 98.81 38 TYR B C 1
ATOM 1445 O O . TYR B 1 38 ? 0.698 5.312 -1.296 1 98.81 38 TYR B O 1
ATOM 1453 N N . TRP B 1 39 ? 1.782 5.777 -3.188 1 98.88 39 TRP B N 1
ATOM 1454 C CA . TRP B 1 39 ? 3.072 5.797 -2.508 1 98.88 39 TRP B CA 1
ATOM 1455 C C . TRP B 1 39 ? 4.016 6.805 -3.158 1 98.88 39 TRP B C 1
ATOM 1457 O O . TRP B 1 39 ? 3.922 7.066 -4.359 1 98.88 39 TRP B O 1
ATOM 1467 N N . THR B 1 40 ? 4.836 7.457 -2.369 1 98.62 40 THR B N 1
ATOM 1468 C CA . THR B 1 40 ? 5.895 8.359 -2.814 1 98.62 40 THR B CA 1
ATOM 1469 C C . THR B 1 40 ? 7.262 7.691 -2.689 1 98.62 40 THR B C 1
ATOM 1471 O O . THR B 1 40 ? 7.496 6.918 -1.761 1 98.62 40 THR B O 1
ATOM 1474 N N . TYR B 1 41 ? 8.109 7.98 -3.611 1 98.25 41 TYR B N 1
ATOM 1475 C CA . TYR B 1 41 ? 9.438 7.379 -3.674 1 98.25 41 TYR B CA 1
ATOM 1476 C C . TYR B 1 41 ? 10.406 8.266 -4.457 1 98.25 41 TYR B C 1
ATOM 1478 O O . TYR B 1 41 ? 9.984 9.227 -5.102 1 98.25 41 TYR B O 1
ATOM 1486 N N . ASP B 1 42 ? 11.727 7.996 -4.336 1 97.19 42 ASP B N 1
ATOM 1487 C CA . ASP B 1 42 ? 12.773 8.781 -4.98 1 97.19 42 ASP B CA 1
ATOM 1488 C C . ASP B 1 42 ? 12.727 10.234 -4.527 1 97.19 42 ASP B C 1
ATOM 1490 O O . ASP B 1 42 ? 12.898 11.148 -5.344 1 97.19 42 ASP B O 1
ATOM 1494 N N . VAL B 1 43 ? 12.383 10.422 -3.281 1 97.31 43 VAL B N 1
ATOM 1495 C CA . VAL B 1 43 ? 12.367 11.766 -2.709 1 97.31 43 VAL B CA 1
ATOM 1496 C C . VAL B 1 43 ? 13.797 12.203 -2.387 1 97.31 43 VAL B C 1
ATOM 1498 O O . VAL B 1 43 ? 14.469 11.586 -1.555 1 97.31 43 VAL B O 1
ATOM 1501 N N . PRO B 1 44 ? 14.227 13.227 -3.035 1 94.31 44 PRO B N 1
ATOM 1502 C CA . PRO B 1 44 ? 15.602 13.672 -2.77 1 94.31 44 PRO B CA 1
ATOM 1503 C C . PRO B 1 44 ? 15.781 14.195 -1.349 1 94.31 44 PRO B C 1
ATOM 1505 O O . PRO B 1 44 ? 14.844 14.727 -0.755 1 94.31 44 PRO B O 1
ATOM 1508 N N . ALA B 1 45 ? 17.062 14.078 -0.974 1 89.06 45 ALA B N 1
ATOM 1509 C CA . ALA B 1 45 ? 17.375 14.633 0.338 1 89.06 45 ALA B CA 1
ATOM 1510 C C . ALA B 1 45 ? 17 16.109 0.419 1 89.06 45 ALA B C 1
ATOM 1512 O O . ALA B 1 45 ? 17.234 16.859 -0.529 1 89.06 45 ALA B O 1
ATOM 1513 N N . GLY B 1 46 ? 16.406 16.516 1.521 1 88.69 46 GLY B N 1
ATOM 1514 C CA . GLY B 1 46 ? 16.094 17.906 1.752 1 88.69 46 GLY B CA 1
ATOM 1515 C C . GLY B 1 46 ? 14.727 18.312 1.248 1 88.69 46 GLY B C 1
ATOM 1516 O O . GLY B 1 46 ? 14.234 19.406 1.575 1 88.69 46 GLY B O 1
ATOM 1517 N N . GLU B 1 47 ? 14.086 17.422 0.451 1 92.12 47 GLU B N 1
ATOM 1518 C CA . GLU B 1 47 ? 12.766 17.75 -0.081 1 92.12 47 GLU B CA 1
ATOM 1519 C C . GLU B 1 47 ? 11.664 17.375 0.903 1 92.12 47 GLU B C 1
ATOM 1521 O O . GLU B 1 47 ? 11.859 16.516 1.771 1 92.12 47 GLU B O 1
ATOM 1526 N N . ALA B 1 48 ? 10.594 18.141 0.741 1 95 48 ALA B N 1
ATOM 1527 C CA . ALA B 1 48 ? 9.406 17.875 1.538 1 95 48 ALA B CA 1
ATOM 1528 C C . ALA B 1 48 ? 8.227 17.484 0.648 1 95 48 ALA B C 1
ATOM 1530 O O . ALA B 1 48 ? 8.18 17.859 -0.525 1 95 48 ALA B O 1
ATOM 1531 N N . ARG B 1 49 ? 7.316 16.781 1.189 1 96.62 49 ARG B N 1
ATOM 1532 C CA . ARG B 1 49 ? 6.086 16.406 0.509 1 96.62 49 ARG B CA 1
ATOM 1533 C C . ARG B 1 49 ? 4.859 16.844 1.305 1 96.62 49 ARG B C 1
ATOM 1535 O O . ARG B 1 49 ? 4.992 17.422 2.385 1 96.62 49 ARG B O 1
ATOM 1542 N N . GLY B 1 50 ? 3.645 16.5 0.786 1 96.31 50 GLY B N 1
ATOM 1543 C CA . GLY B 1 50 ? 2.434 16.953 1.446 1 96.31 50 GLY B CA 1
ATOM 1544 C C . GLY B 1 50 ? 2.096 18.406 1.144 1 96.31 50 GLY B C 1
ATOM 1545 O O . GLY B 1 50 ? 2.062 18.812 -0.02 1 96.31 50 GLY B O 1
ATOM 1546 N N . GLY B 1 51 ? 1.764 19.125 2.201 1 96.38 51 GLY B N 1
ATOM 1547 C CA . GLY B 1 51 ? 1.376 20.516 2.023 1 96.38 51 GLY B CA 1
ATOM 1548 C C . GLY B 1 51 ? -0.086 20.688 1.654 1 96.38 51 GLY B C 1
ATOM 1549 O O . GLY B 1 51 ? -0.409 21.344 0.667 1 96.38 51 GLY B O 1
ATOM 1550 N N . HIS B 1 52 ? -0.868 20 2.336 1 98.5 52 HIS B N 1
ATOM 1551 C CA . HIS B 1 52 ? -2.309 20.094 2.123 1 98.5 52 HIS B CA 1
ATOM 1552 C C . HIS B 1 52 ? -3.076 19.484 3.289 1 98.5 52 HIS B C 1
ATOM 1554 O O . HIS B 1 52 ? -2.48 18.859 4.168 1 98.5 52 HIS B O 1
ATOM 1560 N N . SER B 1 53 ? -4.309 19.688 3.352 1 98.31 53 SER B N 1
ATOM 1561 C CA . SER B 1 53 ? -5.266 19.031 4.242 1 98.31 53 SER B CA 1
ATOM 1562 C C . SER B 1 53 ? -6.402 18.391 3.457 1 98.31 53 SER B C 1
ATOM 1564 O O . SER B 1 53 ? -6.723 18.812 2.348 1 98.31 53 SER B O 1
ATOM 1566 N N . HIS B 1 54 ? -6.926 17.359 4.012 1 98.06 54 HIS B N 1
ATOM 1567 C CA . HIS B 1 54 ? -8.094 16.734 3.414 1 98.06 54 HIS B CA 1
ATOM 1568 C C . HIS B 1 54 ? -9.367 17.109 4.156 1 98.06 54 HIS B C 1
ATOM 1570 O O . HIS B 1 54 ? -9.375 17.188 5.387 1 98.06 54 HIS B O 1
ATOM 1576 N N . LYS B 1 55 ? -10.445 17.312 3.389 1 97.06 55 LYS B N 1
ATOM 1577 C CA . LYS B 1 55 ? -11.727 17.672 3.975 1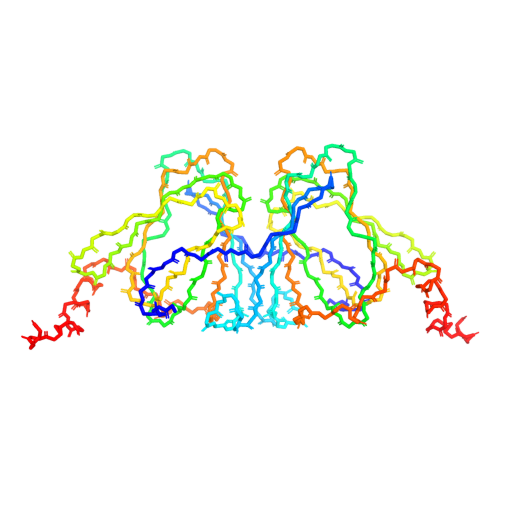 97.06 55 LYS B CA 1
ATOM 1578 C C . LYS B 1 55 ? -12.43 16.453 4.574 1 97.06 55 LYS B C 1
ATOM 1580 O O . LYS B 1 55 ? -13.055 16.562 5.629 1 97.06 55 LYS B O 1
ATOM 1585 N N . GLU B 1 56 ? -12.32 15.305 3.902 1 97.62 56 GLU B N 1
ATOM 1586 C CA . GLU B 1 56 ? -13.117 14.148 4.309 1 97.62 56 GLU B CA 1
ATOM 1587 C C . GLU B 1 56 ? -12.25 12.891 4.402 1 97.62 56 GLU B C 1
ATOM 1589 O O . GLU B 1 56 ? -12.555 11.977 5.172 1 97.62 56 GLU B O 1
ATOM 1594 N N . ALA B 1 57 ? -11.195 12.852 3.695 1 98.25 57 ALA B N 1
ATOM 1595 C CA . ALA B 1 57 ? -10.414 11.625 3.541 1 98.25 57 ALA B CA 1
ATOM 1596 C C . ALA B 1 57 ? -9.727 11.242 4.848 1 98.25 57 ALA B C 1
ATOM 1598 O O . ALA B 1 57 ? -9.094 12.086 5.488 1 98.25 57 ALA B O 1
ATOM 1599 N N . LYS B 1 58 ? -9.914 10.023 5.254 1 98.62 58 LYS B N 1
ATOM 1600 C CA . LYS B 1 58 ? -9.086 9.375 6.266 1 98.62 58 LYS B CA 1
ATOM 1601 C C . LYS B 1 58 ? -7.883 8.68 5.629 1 98.62 58 LYS B C 1
ATOM 1603 O O . LYS B 1 58 ? -8 8.086 4.555 1 98.62 58 LYS B O 1
ATOM 1608 N N . SER B 1 59 ? -6.773 8.766 6.348 1 98.62 59 SER B N 1
ATOM 1609 C CA . SER B 1 59 ? -5.574 8.195 5.742 1 98.62 59 SER B CA 1
ATOM 1610 C C . SER B 1 59 ? -4.777 7.383 6.754 1 98.62 59 SER B C 1
ATOM 1612 O O . SER B 1 59 ? -4.797 7.676 7.949 1 98.62 59 SER B O 1
ATOM 1614 N N . LEU B 1 60 ? -4.141 6.418 6.266 1 98.94 60 LEU B N 1
ATOM 1615 C CA . LEU B 1 60 ? -3.082 5.711 6.98 1 98.94 60 LEU B CA 1
ATOM 1616 C C . LEU B 1 60 ? -1.761 5.805 6.227 1 98.94 60 LEU B C 1
ATOM 1618 O O . LEU B 1 60 ? -1.68 5.422 5.055 1 98.94 60 LEU B O 1
ATOM 1622 N N . LEU B 1 61 ? -0.734 6.332 6.863 1 98.94 61 LEU B N 1
ATOM 1623 C CA . LEU B 1 61 ? 0.602 6.426 6.281 1 98.94 61 LEU B CA 1
ATOM 1624 C C . LEU B 1 61 ? 1.535 5.387 6.891 1 98.94 61 LEU B C 1
ATOM 1626 O O . LEU B 1 61 ? 1.545 5.191 8.109 1 98.94 61 LEU B O 1
ATOM 1630 N N . VAL B 1 62 ? 2.344 4.777 6.086 1 98.94 62 VAL B N 1
ATOM 1631 C CA . VAL B 1 62 ? 3.32 3.797 6.547 1 98.94 62 VAL B CA 1
ATOM 1632 C C . VAL B 1 62 ? 4.656 4.023 5.844 1 98.94 62 VAL B C 1
ATOM 1634 O O . VAL B 1 62 ? 4.703 4.156 4.617 1 98.94 62 VAL B O 1
ATOM 1637 N N . ALA B 1 63 ? 5.742 4.09 6.602 1 98.88 63 ALA B N 1
ATOM 1638 C CA . ALA B 1 63 ? 7.07 3.953 6.008 1 98.88 63 ALA B CA 1
ATOM 1639 C C . ALA B 1 63 ? 7.406 2.488 5.746 1 98.88 63 ALA B C 1
ATOM 1641 O O . ALA B 1 63 ? 7.922 1.796 6.629 1 98.88 63 ALA B O 1
ATOM 1642 N N . VAL B 1 64 ? 7.172 2.053 4.555 1 98.88 64 VAL B N 1
ATOM 1643 C CA . VAL B 1 64 ? 7.41 0.638 4.293 1 98.88 64 VAL B CA 1
ATOM 1644 C C . VAL B 1 64 ? 8.898 0.398 4.062 1 98.88 64 VAL B C 1
ATOM 1646 O O . VAL B 1 64 ? 9.367 -0.744 4.098 1 98.88 64 VAL B O 1
ATOM 1649 N N . ASN B 1 65 ? 9.578 1.438 3.752 1 98.38 65 ASN B N 1
ATOM 1650 C CA . ASN B 1 65 ? 11.031 1.496 3.664 1 98.38 65 ASN B CA 1
ATOM 1651 C C . ASN B 1 65 ? 11.562 2.85 4.125 1 98.38 65 ASN B C 1
ATOM 1653 O O . ASN B 1 65 ? 10.977 3.891 3.818 1 98.38 65 ASN B O 1
ATOM 1657 N N . GLY B 1 66 ? 12.688 2.879 4.844 1 97.5 66 GLY B N 1
ATOM 1658 C CA . GLY B 1 66 ? 13.32 4.121 5.258 1 97.5 66 GLY B CA 1
ATOM 1659 C C . GLY B 1 66 ? 12.617 4.781 6.434 1 97.5 66 GLY B C 1
ATOM 1660 O O . GLY B 1 66 ? 12.156 4.102 7.352 1 97.5 66 GLY B O 1
ATOM 1661 N N . CYS B 1 67 ? 12.695 6.113 6.406 1 98 67 CYS B N 1
ATOM 1662 C CA . CYS B 1 67 ? 12.211 6.91 7.527 1 98 67 CYS B CA 1
ATOM 1663 C C . CYS B 1 67 ? 11.875 8.328 7.09 1 98 67 CYS B C 1
ATOM 1665 O O . CYS B 1 67 ? 12.508 8.867 6.176 1 98 67 CYS B O 1
ATOM 1667 N N . PHE B 1 68 ? 10.906 8.945 7.801 1 98.69 68 PHE B N 1
ATOM 1668 C CA . PHE B 1 68 ? 10.57 10.352 7.594 1 98.69 68 PHE B CA 1
ATOM 1669 C C . PHE B 1 68 ? 9.695 10.875 8.727 1 98.69 68 PHE B C 1
ATOM 1671 O O . PHE B 1 68 ? 9.203 10.094 9.547 1 98.69 68 PHE B O 1
ATOM 1678 N N . ASN B 1 69 ? 9.547 12.164 8.766 1 98.81 69 ASN B N 1
ATOM 1679 C CA . ASN B 1 69 ? 8.656 12.82 9.719 1 98.81 69 ASN B CA 1
ATOM 1680 C C . ASN B 1 69 ? 7.355 13.266 9.055 1 98.81 69 ASN B C 1
ATOM 1682 O O . ASN B 1 69 ? 7.371 13.75 7.918 1 98.81 69 ASN B O 1
ATOM 1686 N N . VAL B 1 70 ? 6.277 13.102 9.781 1 98.94 70 VAL B N 1
ATOM 1687 C CA . VAL B 1 70 ? 4.992 13.68 9.398 1 98.94 70 VAL B CA 1
ATOM 1688 C C . VAL B 1 70 ? 4.602 14.773 10.391 1 98.94 70 VAL B C 1
ATOM 1690 O O . VAL B 1 70 ? 4.512 14.531 11.594 1 98.94 70 VAL B O 1
ATOM 1693 N N . ASN B 1 71 ? 4.438 15.922 9.867 1 98.81 71 ASN B N 1
ATOM 1694 C CA . ASN B 1 71 ? 4.008 17.062 10.664 1 98.81 71 ASN B CA 1
ATOM 1695 C C . ASN B 1 71 ? 2.535 17.391 10.43 1 98.81 71 ASN B C 1
ATOM 1697 O O . ASN B 1 71 ? 2.115 17.609 9.297 1 98.81 71 ASN B O 1
ATOM 1701 N N . LEU B 1 72 ? 1.804 17.391 11.531 1 98.75 72 LEU B N 1
ATOM 1702 C CA . LEU B 1 72 ? 0.369 17.641 11.445 1 98.75 72 LEU B CA 1
ATOM 1703 C C . LEU B 1 72 ? -0.011 18.891 12.234 1 98.75 72 LEU B C 1
ATOM 1705 O O . LEU B 1 72 ? 0.509 19.125 13.328 1 98.75 72 LEU B O 1
ATOM 1709 N N . PHE B 1 73 ? -0.873 19.688 11.641 1 98.19 73 PHE B N 1
ATOM 1710 C CA . PHE B 1 73 ? -1.37 20.906 12.266 1 98.19 73 PHE B CA 1
ATOM 1711 C C . PHE B 1 73 ? -2.895 20.922 12.289 1 98.19 73 PHE B C 1
ATOM 1713 O O . PHE B 1 73 ? -3.537 20.766 11.25 1 98.19 73 PHE B O 1
ATOM 1720 N N . ASP B 1 74 ? -3.475 21.141 13.453 1 95.81 74 ASP B N 1
ATOM 1721 C CA . ASP B 1 74 ? -4.93 21.094 13.57 1 95.81 74 ASP B CA 1
ATOM 1722 C C . ASP B 1 74 ? -5.516 22.5 13.586 1 95.81 74 ASP B C 1
ATOM 1724 O O . ASP B 1 74 ? -6.703 22.688 13.859 1 95.81 74 ASP B O 1
ATOM 1728 N N . GLY B 1 75 ? -4.676 23.5 13.328 1 94.12 75 GLY B N 1
ATOM 1729 C CA . GLY B 1 75 ? -5.098 24.891 13.422 1 94.12 75 GLY B CA 1
ATOM 1730 C C . GLY B 1 75 ? -4.629 25.578 14.688 1 94.12 75 GLY B C 1
ATOM 1731 O O . GLY B 1 75 ? -4.68 26.797 14.797 1 94.12 75 GLY B O 1
ATOM 1732 N N . ASP B 1 76 ? -4.176 24.781 15.664 1 94.12 76 ASP B N 1
ATOM 1733 C CA . ASP B 1 76 ? -3.738 25.312 16.953 1 94.12 76 ASP B CA 1
ATOM 1734 C C . ASP B 1 76 ? -2.355 24.781 17.328 1 94.12 76 ASP B C 1
ATOM 1736 O O . ASP B 1 76 ? -1.456 25.547 17.656 1 94.12 76 ASP B O 1
ATOM 1740 N N . THR B 1 77 ? -2.197 23.516 17.219 1 95.5 77 THR B N 1
ATOM 1741 C CA . THR B 1 77 ? -0.966 22.859 17.656 1 95.5 77 THR B CA 1
ATOM 1742 C C . THR B 1 77 ? -0.382 22 16.547 1 95.5 77 THR B C 1
ATOM 1744 O O . THR B 1 77 ? -1.121 21.344 15.812 1 95.5 77 THR B O 1
ATOM 1747 N N . TRP B 1 78 ? 0.973 22.031 16.578 1 97.19 78 TRP B N 1
ATOM 1748 C CA . TRP B 1 78 ? 1.697 21.125 15.695 1 97.19 78 TRP B CA 1
ATOM 1749 C C . TRP B 1 78 ? 2.059 19.828 16.422 1 97.19 78 TRP B C 1
ATOM 1751 O O . TRP B 1 78 ? 2.434 19.859 17.594 1 97.19 78 TRP B O 1
ATOM 1761 N N . MET B 1 79 ? 1.967 18.766 15.688 1 98.19 79 MET B N 1
ATOM 1762 C CA . MET B 1 79 ? 2.416 17.453 16.125 1 98.19 79 MET B CA 1
ATOM 1763 C C . MET B 1 79 ? 3.359 16.828 15.102 1 98.19 79 MET B C 1
ATOM 1765 O O . MET B 1 79 ? 3.135 16.938 13.898 1 98.19 79 MET B O 1
ATOM 1769 N N . THR B 1 80 ? 4.379 16.156 15.602 1 98.75 80 THR B N 1
ATOM 1770 C CA . THR B 1 80 ? 5.305 15.477 14.703 1 98.75 80 THR B CA 1
ATOM 1771 C C . THR B 1 80 ? 5.402 13.992 15.039 1 98.75 80 THR B C 1
ATOM 1773 O O . THR B 1 80 ? 5.547 13.625 16.203 1 98.75 80 THR B O 1
ATOM 1776 N N . TYR B 1 81 ? 5.309 13.172 14.07 1 98.81 81 TYR B N 1
ATOM 1777 C CA . TYR B 1 81 ? 5.465 11.727 14.188 1 98.81 81 TYR B CA 1
ATOM 1778 C C . TYR B 1 81 ? 6.598 11.234 13.297 1 98.81 81 TYR B C 1
ATOM 1780 O O . TYR B 1 81 ? 6.688 11.609 12.125 1 98.81 81 TYR B O 1
ATOM 1788 N N . THR B 1 82 ? 7.422 10.422 13.812 1 98.81 82 THR B N 1
ATOM 1789 C CA . THR B 1 82 ? 8.445 9.758 13.008 1 98.81 82 THR B CA 1
ATOM 1790 C C . THR B 1 82 ? 7.988 8.359 12.602 1 98.81 82 THR B C 1
ATOM 1792 O O . THR B 1 82 ? 7.645 7.543 13.461 1 98.81 82 THR B O 1
ATOM 1795 N N . LEU B 1 83 ? 7.957 8.117 11.367 1 98.81 83 LEU B N 1
ATOM 1796 C CA . LEU B 1 83 ? 7.648 6.793 10.844 1 98.81 83 LEU B CA 1
ATOM 1797 C C . LEU B 1 83 ? 8.906 6.105 10.328 1 98.81 83 LEU B C 1
ATOM 1799 O O . LEU B 1 83 ? 9.609 6.648 9.469 1 98.81 83 LEU B O 1
ATOM 1803 N N . ASN B 1 84 ? 9.18 4.957 10.875 1 98.5 84 ASN B N 1
ATOM 1804 C CA . ASN B 1 84 ? 10.406 4.266 10.484 1 98.5 84 ASN B CA 1
ATOM 1805 C C . ASN B 1 84 ? 10.273 2.754 10.648 1 98.5 84 ASN B C 1
ATOM 1807 O O . ASN B 1 84 ? 11.266 2.029 10.586 1 98.5 84 ASN B O 1
ATOM 1811 N N . ARG B 1 85 ? 9.117 2.293 10.945 1 98.25 85 ARG B N 1
ATOM 1812 C CA . ARG B 1 85 ? 8.828 0.869 11.086 1 98.25 85 ARG B CA 1
ATOM 1813 C C . ARG B 1 85 ? 7.684 0.449 10.172 1 98.25 85 ARG B C 1
ATOM 1815 O O . ARG B 1 85 ? 6.582 0.996 10.258 1 98.25 85 ARG B O 1
ATOM 1822 N N . PRO B 1 86 ? 7.891 -0.599 9.352 1 98.69 86 PRO B N 1
ATOM 1823 C CA . PRO B 1 86 ? 6.859 -0.988 8.391 1 98.69 86 PRO B CA 1
ATOM 1824 C C . PRO B 1 86 ? 5.637 -1.612 9.055 1 98.69 86 PRO B C 1
ATOM 1826 O O . PRO B 1 86 ? 4.629 -1.864 8.391 1 98.69 86 PRO B O 1
ATOM 1829 N N . TYR B 1 87 ? 5.703 -1.862 10.336 1 98.69 87 TYR B N 1
ATOM 1830 C CA . TYR B 1 87 ? 4.586 -2.49 11.039 1 98.69 87 TYR B CA 1
ATOM 1831 C C . TYR B 1 87 ? 3.875 -1.489 11.938 1 98.69 87 TYR B C 1
ATOM 1833 O O . TYR B 1 87 ? 3.193 -1.877 12.891 1 98.69 87 TYR B O 1
ATOM 1841 N N . GLU B 1 88 ? 4.129 -0.235 11.68 1 98.69 88 GLU B N 1
ATOM 1842 C CA . GLU B 1 88 ? 3.389 0.86 12.305 1 98.69 88 GLU B CA 1
ATOM 1843 C C . GLU B 1 88 ? 2.828 1.813 11.25 1 98.69 88 GLU B C 1
ATOM 1845 O O . GLU B 1 88 ? 3.484 2.094 10.25 1 98.69 88 GLU B O 1
ATOM 1850 N N . GLY B 1 89 ? 1.624 2.232 11.492 1 98.75 89 GLY B N 1
ATOM 1851 C CA . GLY B 1 89 ? 1.019 3.225 10.617 1 98.75 89 GLY B CA 1
ATOM 1852 C C . GLY B 1 89 ? 0.498 4.438 11.367 1 98.75 89 GLY B C 1
ATOM 1853 O O . GLY B 1 89 ? 0.048 4.324 12.508 1 98.75 89 GLY B O 1
ATOM 1854 N N . LEU B 1 90 ? 0.562 5.57 10.781 1 98.88 90 LEU B N 1
ATOM 1855 C CA . LEU B 1 90 ? -0.043 6.781 11.328 1 98.88 90 LEU B CA 1
ATOM 1856 C C . LEU B 1 90 ? -1.429 7.012 10.727 1 98.88 90 LEU B C 1
ATOM 1858 O O . LEU B 1 90 ? -1.559 7.27 9.531 1 98.88 90 LEU B O 1
ATOM 1862 N N . TYR B 1 91 ? -2.414 6.887 11.547 1 98.88 91 TYR B N 1
ATOM 1863 C CA . TYR B 1 91 ? -3.764 7.273 11.148 1 98.88 91 TYR B CA 1
ATOM 1864 C C . TYR B 1 91 ? -3.936 8.789 11.219 1 98.88 91 TYR B C 1
ATOM 1866 O O . TYR B 1 91 ? -3.576 9.414 12.211 1 98.88 91 TYR B O 1
ATOM 1874 N N . ILE B 1 92 ? -4.457 9.383 10.211 1 98.69 92 ILE B N 1
ATOM 1875 C CA . ILE B 1 92 ? -4.734 10.82 10.148 1 98.69 92 ILE B CA 1
ATOM 1876 C C . ILE B 1 92 ? -6.195 11.047 9.766 1 98.69 92 ILE B C 1
ATOM 1878 O O . ILE B 1 92 ? -6.602 10.758 8.641 1 98.69 92 ILE B O 1
ATOM 1882 N N . PRO B 1 93 ? -7.035 11.492 10.664 1 98.25 93 PRO B N 1
ATOM 1883 C CA . PRO B 1 93 ? -8.398 11.883 10.289 1 98.25 93 PRO B CA 1
ATOM 1884 C C . PRO B 1 93 ? -8.438 13.156 9.445 1 98.25 93 PRO B C 1
ATOM 1886 O O . PRO B 1 93 ? -7.422 13.836 9.297 1 98.25 93 PRO B O 1
ATOM 1889 N N . PRO B 1 94 ? -9.578 13.438 8.844 1 97.62 94 PRO B N 1
ATOM 1890 C CA . PRO B 1 94 ? -9.672 14.695 8.094 1 97.62 94 PRO B CA 1
ATOM 1891 C C . PRO B 1 94 ? -9.414 15.922 8.961 1 97.62 94 PRO B C 1
ATOM 1893 O O . PRO B 1 94 ? -9.57 15.859 10.18 1 97.62 94 PRO B O 1
ATOM 1896 N N . GLY B 1 95 ? -8.961 16.969 8.312 1 96.81 95 GLY B N 1
ATOM 1897 C CA . GLY B 1 95 ? -8.922 18.25 9.016 1 96.81 95 GLY B CA 1
ATOM 1898 C C . GLY B 1 95 ? -7.551 18.578 9.57 1 96.81 95 GLY B C 1
ATOM 1899 O O . GLY B 1 95 ? -7.395 19.531 10.328 1 96.81 95 GLY B O 1
ATOM 1900 N N . TYR B 1 96 ? -6.59 17.859 9.203 1 98.06 96 TYR B N 1
ATOM 1901 C CA . TYR B 1 96 ? -5.215 18.156 9.594 1 98.06 96 TYR B CA 1
ATOM 1902 C C . TYR B 1 96 ? -4.387 18.594 8.391 1 98.06 96 TYR B C 1
ATOM 1904 O O . TYR B 1 96 ? -4.406 17.938 7.348 1 98.06 96 TYR B O 1
ATOM 1912 N N . TRP B 1 97 ? -3.725 19.719 8.555 1 98.44 97 TRP B N 1
ATOM 1913 C CA . TRP B 1 97 ? -2.684 20.062 7.59 1 98.44 97 TRP B CA 1
ATOM 1914 C C . TRP B 1 97 ? -1.472 19.141 7.75 1 98.44 97 TRP B C 1
ATOM 1916 O O . TRP B 1 97 ? -1.016 18.891 8.867 1 98.44 97 TRP B O 1
ATOM 192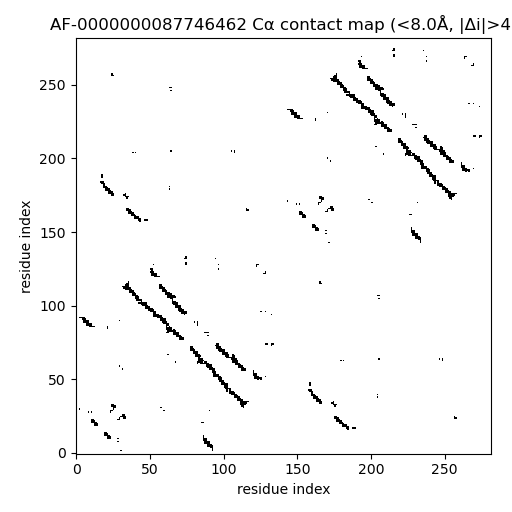6 N N . ARG B 1 98 ? -0.903 18.609 6.637 1 98.69 98 ARG B N 1
ATOM 1927 C CA . ARG B 1 98 ? 0.203 17.672 6.805 1 98.69 98 ARG B CA 1
ATOM 1928 C C . ARG B 1 98 ? 1.359 18.016 5.871 1 98.69 98 ARG B C 1
ATOM 1930 O O . ARG B 1 98 ? 1.142 18.422 4.73 1 98.69 98 ARG B O 1
ATOM 1937 N N . THR B 1 99 ? 2.516 17.922 6.398 1 98.31 99 THR B N 1
ATOM 1938 C CA . THR B 1 99 ? 3.758 17.906 5.633 1 98.31 99 THR B CA 1
ATOM 1939 C C . THR B 1 99 ? 4.625 16.719 6.02 1 98.31 99 THR B C 1
ATOM 1941 O O . THR B 1 99 ? 4.562 16.234 7.152 1 98.31 99 THR B O 1
ATOM 1944 N N . LEU B 1 100 ? 5.348 16.219 5.102 1 98.75 100 LEU B N 1
ATOM 1945 C CA . LEU B 1 100 ? 6.34 15.164 5.328 1 98.75 100 LEU B CA 1
ATOM 1946 C C . LEU B 1 100 ? 7.742 15.672 5.016 1 98.75 100 LEU B C 1
ATOM 1948 O O . LEU B 1 100 ? 7.957 16.328 4 1 98.75 100 LEU B O 1
ATOM 1952 N N . ASP B 1 101 ? 8.664 15.328 5.867 1 98.19 101 ASP B N 1
ATOM 1953 C CA . ASP B 1 101 ? 10.031 15.789 5.633 1 98.19 101 ASP B CA 1
ATOM 1954 C C . ASP B 1 101 ? 11.039 14.867 6.305 1 98.19 101 ASP B C 1
ATOM 1956 O O . ASP B 1 101 ? 10.695 13.773 6.754 1 98.19 101 ASP B O 1
ATOM 1960 N N . ASN B 1 102 ? 12.336 15.234 6.152 1 97.88 102 ASN B N 1
ATOM 1961 C CA . ASN B 1 102 ? 13.445 14.484 6.734 1 97.88 102 ASN B CA 1
ATOM 1962 C C . ASN B 1 102 ? 13.461 13.039 6.234 1 97.88 102 ASN B C 1
ATOM 1964 O O . ASN B 1 102 ? 13.562 12.102 7.031 1 97.88 102 ASN B O 1
ATOM 1968 N N . PHE B 1 103 ? 13.32 12.891 4.988 1 98.12 103 PHE B N 1
ATOM 1969 C CA . PHE B 1 103 ? 13.344 11.57 4.363 1 98.12 103 PHE B CA 1
ATOM 1970 C C . PHE B 1 103 ? 14.758 11 4.355 1 98.12 103 PHE B C 1
ATOM 1972 O O . PHE B 1 103 ? 15.695 11.672 3.924 1 98.12 103 PHE B O 1
ATOM 1979 N N . ALA B 1 104 ? 14.859 9.844 4.824 1 96.88 104 ALA B N 1
ATOM 1980 C CA . ALA B 1 104 ? 16.078 9.086 4.551 1 96.88 104 ALA B CA 1
ATOM 1981 C C . ALA B 1 104 ? 16.156 8.664 3.086 1 96.88 104 ALA B C 1
ATOM 1983 O O . ALA B 1 104 ? 15.125 8.586 2.408 1 96.88 104 ALA B O 1
ATOM 1984 N N . SER B 1 105 ? 17.406 8.398 2.645 1 95.06 105 SER B N 1
ATOM 1985 C CA . SER B 1 105 ? 17.578 7.91 1.279 1 95.06 105 SER B CA 1
ATOM 1986 C C . SER B 1 105 ? 16.828 6.602 1.068 1 95.06 105 SER B C 1
ATOM 1988 O O . SER B 1 105 ? 16.875 5.703 1.912 1 95.06 105 SER B O 1
ATOM 1990 N N . GLY B 1 106 ? 16.047 6.539 -0.028 1 95.88 106 GLY B N 1
ATOM 1991 C CA . GLY B 1 106 ? 15.375 5.305 -0.391 1 95.88 106 GLY B CA 1
ATOM 1992 C C . GLY B 1 106 ? 14.047 5.121 0.316 1 95.88 106 GLY B C 1
ATOM 1993 O O . GLY B 1 106 ? 13.398 4.086 0.164 1 95.88 106 GLY B O 1
ATOM 1994 N N . SER B 1 107 ? 13.586 6.191 1.052 1 98.12 107 SER B N 1
ATOM 1995 C CA . SER B 1 107 ? 12.336 6.078 1.783 1 98.12 107 SER B CA 1
ATOM 1996 C C . SER B 1 107 ? 11.148 5.926 0.832 1 98.12 107 SER B C 1
ATOM 1998 O O . SER B 1 107 ? 11.117 6.551 -0.232 1 98.12 107 SER B O 1
ATOM 2000 N N . VAL B 1 108 ? 10.25 5.055 1.268 1 98.75 108 VAL B N 1
ATOM 2001 C CA . VAL B 1 108 ? 8.984 4.887 0.556 1 98.75 108 VAL B CA 1
ATOM 2002 C C . VAL B 1 108 ? 7.82 5.035 1.53 1 98.75 108 VAL B C 1
ATOM 2004 O O . VAL B 1 108 ? 7.75 4.328 2.535 1 98.75 108 VAL B O 1
ATOM 2007 N N . CYS B 1 109 ? 6.969 5.992 1.278 1 98.88 109 CYS B N 1
ATOM 2008 C CA . CYS B 1 109 ? 5.742 6.199 2.035 1 98.88 109 CYS B CA 1
ATOM 2009 C C . CYS B 1 109 ? 4.539 5.629 1.29 1 98.88 109 CYS B C 1
ATOM 2011 O O . CYS B 1 109 ? 4.23 6.062 0.179 1 98.88 109 CYS B O 1
ATOM 2013 N N . VAL B 1 110 ? 3.889 4.633 1.84 1 98.94 110 VAL B N 1
ATOM 2014 C CA . VAL B 1 110 ? 2.641 4.098 1.305 1 98.94 110 VAL B CA 1
ATOM 2015 C C . VAL B 1 110 ? 1.458 4.672 2.082 1 98.94 110 VAL B C 1
ATOM 2017 O O . VAL B 1 110 ? 1.461 4.68 3.314 1 98.94 110 VAL B O 1
ATOM 2020 N N . VAL B 1 111 ? 0.464 5.141 1.357 1 98.94 111 VAL B N 1
ATOM 2021 C CA . VAL B 1 111 ? -0.712 5.746 1.974 1 98.94 111 VAL B CA 1
ATOM 2022 C C . VAL B 1 111 ? -1.971 5.016 1.512 1 98.94 111 VAL B C 1
ATOM 2024 O O . VAL B 1 111 ? -2.139 4.746 0.32 1 98.94 111 VAL B O 1
ATOM 2027 N N . MET B 1 112 ? -2.801 4.641 2.404 1 98.81 112 MET B N 1
ATOM 2028 C CA . MET B 1 112 ? -4.152 4.145 2.148 1 98.81 112 MET B CA 1
ATOM 2029 C C . MET B 1 112 ? -5.195 5.184 2.543 1 98.81 112 MET B C 1
ATOM 2031 O O . MET B 1 112 ? -5.125 5.754 3.633 1 98.81 112 MET B O 1
ATOM 2035 N N . THR B 1 113 ? -6.148 5.402 1.667 1 98.56 113 THR B N 1
ATOM 2036 C CA . THR B 1 113 ? -7.125 6.449 1.943 1 98.56 113 THR B CA 1
ATOM 2037 C C . THR B 1 113 ? -8.547 5.914 1.802 1 98.56 113 THR B C 1
ATOM 2039 O O . THR B 1 113 ? -8.781 4.926 1.099 1 98.56 113 THR B O 1
ATOM 2042 N N . SER B 1 114 ? -9.492 6.629 2.379 1 98.62 114 SER B N 1
ATOM 2043 C CA . SER B 1 114 ? -10.875 6.188 2.467 1 98.62 114 SER B CA 1
ATOM 2044 C C . SER B 1 114 ? -11.672 6.621 1.24 1 98.62 114 SER B C 1
ATOM 2046 O O . SER B 1 114 ? -12.805 6.164 1.033 1 98.62 114 SER B O 1
ATOM 2048 N N . ILE B 1 115 ? -11.172 7.465 0.402 1 98.25 115 ILE B N 1
ATOM 2049 C CA . ILE B 1 115 ? -11.945 7.938 -0.739 1 98.25 115 ILE B CA 1
ATOM 2050 C C . ILE B 1 115 ? -11.086 7.891 -2.002 1 98.25 115 ILE B C 1
ATOM 2052 O O . ILE B 1 115 ? -9.859 7.84 -1.922 1 98.25 115 ILE B O 1
ATOM 2056 N N . LEU B 1 116 ? -11.734 7.871 -3.117 1 98.31 116 LEU B N 1
ATOM 2057 C CA . LEU B 1 116 ? -11.062 8.016 -4.402 1 98.31 116 LEU B CA 1
ATOM 2058 C C . LEU B 1 116 ? -10.469 9.414 -4.555 1 98.31 116 LEU B C 1
ATOM 2060 O O . LEU B 1 116 ? -10.867 10.344 -3.844 1 98.31 116 LEU B O 1
ATOM 2064 N N . TYR B 1 117 ? -9.555 9.555 -5.469 1 97.94 117 TYR B N 1
ATOM 2065 C CA . TYR B 1 117 ? -8.977 10.875 -5.707 1 97.94 117 TYR B CA 1
ATOM 2066 C C . TYR B 1 117 ? -10.047 11.867 -6.133 1 97.94 117 TYR B C 1
ATOM 2068 O O . TYR B 1 117 ? -10.805 11.609 -7.066 1 97.94 117 TYR B O 1
ATOM 2076 N N . ASP B 1 118 ? -10.109 12.93 -5.484 1 97.5 118 ASP B N 1
ATOM 2077 C CA . ASP B 1 118 ? -10.938 14.086 -5.789 1 97.5 118 ASP B CA 1
ATOM 2078 C C . ASP B 1 118 ? -10.203 15.391 -5.469 1 97.5 118 ASP B C 1
ATOM 2080 O O . ASP B 1 118 ? -9.992 15.719 -4.301 1 97.5 118 ASP B O 1
ATOM 2084 N N . PRO B 1 119 ? -9.773 16.141 -6.477 1 96.44 119 PRO B N 1
ATOM 2085 C CA . PRO B 1 119 ? -9.008 17.375 -6.227 1 96.44 119 PRO B CA 1
ATOM 2086 C C . PRO B 1 119 ? -9.75 18.344 -5.32 1 96.44 119 PRO B C 1
ATOM 2088 O O . PRO B 1 119 ? -9.117 19.125 -4.598 1 96.44 119 PRO B O 1
ATOM 2091 N N . ASP B 1 120 ? -11.062 18.25 -5.312 1 97.12 120 ASP B N 1
ATOM 2092 C CA . ASP B 1 120 ? -11.867 19.203 -4.555 1 97.12 120 ASP B CA 1
ATOM 2093 C C . ASP B 1 120 ? -11.859 18.859 -3.066 1 97.12 120 ASP B C 1
ATOM 2095 O O . ASP B 1 120 ? -12.289 19.672 -2.238 1 97.12 120 ASP B O 1
ATOM 2099 N N . GLU B 1 121 ? -11.352 17.75 -2.781 1 97 121 GLU B N 1
ATOM 2100 C CA . GLU B 1 121 ? -11.352 17.344 -1.381 1 97 121 GLU B CA 1
ATOM 2101 C C . GLU B 1 121 ? -10.117 17.875 -0.653 1 97 121 GLU B C 1
ATOM 2103 O O . GLU B 1 121 ? -10.039 17.797 0.574 1 97 121 GLU B O 1
ATOM 2108 N N . TYR B 1 122 ? -9.211 18.531 -1.408 1 97.75 122 TYR B N 1
ATOM 2109 C CA . TYR B 1 122 ? -7.957 19.047 -0.872 1 97.75 122 TYR B CA 1
ATOM 2110 C C . TYR B 1 122 ? -8.094 20.516 -0.486 1 97.75 122 TYR B C 1
ATOM 2112 O O . TYR B 1 122 ? -8.742 21.281 -1.188 1 97.75 122 TYR B O 1
ATOM 2120 N N . ILE B 1 123 ? -7.523 20.844 0.591 1 97.81 123 ILE B N 1
ATOM 2121 C CA . ILE B 1 123 ? -7.203 22.234 0.921 1 97.81 123 ILE B CA 1
ATOM 2122 C C . ILE B 1 123 ? -5.699 22.453 0.777 1 97.81 123 ILE B C 1
ATOM 2124 O O . ILE B 1 123 ? -4.91 21.969 1.584 1 97.81 123 ILE B O 1
ATOM 2128 N N . ARG B 1 124 ? -5.266 23.25 -0.167 1 97.62 124 ARG B N 1
ATOM 2129 C CA . ARG B 1 124 ? -3.85 23.359 -0.51 1 97.62 124 ARG B CA 1
ATOM 2130 C C . ARG B 1 124 ? -3.297 24.734 -0.102 1 97.62 124 ARG B C 1
ATOM 2132 O O . ARG B 1 124 ? -2.086 24.953 -0.154 1 97.62 124 ARG B O 1
ATOM 2139 N N . ASP B 1 125 ? -4.219 25.609 0.248 1 97.38 125 ASP B N 1
ATOM 2140 C CA . ASP B 1 125 ? -3.814 26.922 0.728 1 97.38 125 ASP B CA 1
ATOM 2141 C C . ASP B 1 125 ? -3.771 26.953 2.254 1 97.38 125 ASP B C 1
ATOM 2143 O O . ASP B 1 125 ? -4.801 26.812 2.912 1 97.38 125 ASP B O 1
ATOM 2147 N N . TYR B 1 126 ? -2.6 27.203 2.697 1 96.25 126 TYR B N 1
ATOM 2148 C CA . TYR B 1 126 ? -2.383 27.125 4.137 1 96.25 126 TYR B CA 1
ATOM 2149 C C . TYR B 1 126 ? -3.223 28.172 4.871 1 96.25 126 TYR B C 1
ATOM 2151 O O . TYR B 1 126 ? -3.775 27.891 5.938 1 96.25 126 TYR B O 1
ATOM 2159 N N . GLU B 1 127 ? -3.342 29.344 4.324 1 95.75 127 GLU B N 1
ATOM 2160 C CA . GLU B 1 127 ? -4.133 30.406 4.953 1 95.75 127 GLU B CA 1
ATOM 2161 C C . GLU B 1 127 ? -5.617 30.047 4.957 1 95.75 127 GLU B C 1
ATOM 2163 O O . GLU B 1 127 ? -6.32 30.312 5.938 1 95.75 127 GLU B O 1
ATOM 2168 N N . GLU B 1 128 ? -6.043 29.469 3.842 1 96.19 128 GLU B N 1
ATOM 2169 C CA . GLU B 1 128 ? -7.418 28.984 3.797 1 96.19 128 GLU B CA 1
ATOM 2170 C C . GLU B 1 128 ? -7.668 27.922 4.867 1 96.19 128 GLU B C 1
ATOM 2172 O O . GLU B 1 128 ? -8.695 27.953 5.551 1 96.19 128 GLU B O 1
ATOM 2177 N N . PHE B 1 129 ? -6.777 27.109 5.035 1 97.44 129 PHE B N 1
ATOM 2178 C CA . PHE B 1 129 ? -6.871 26.047 6.043 1 97.44 129 PHE B CA 1
ATOM 2179 C C . PHE B 1 129 ? -6.992 26.656 7.438 1 97.44 129 PHE B C 1
ATOM 2181 O O . PHE B 1 129 ? -7.848 26.234 8.227 1 97.44 129 PHE B O 1
ATOM 2188 N N . LYS B 1 130 ? -6.137 27.578 7.719 1 94.5 130 LYS B N 1
ATOM 2189 C CA . LYS B 1 130 ? -6.133 28.188 9.047 1 94.5 130 LYS B CA 1
ATOM 2190 C C . LYS B 1 130 ? -7.473 28.859 9.352 1 94.5 130 LYS B C 1
ATOM 2192 O O . LYS B 1 130 ? -7.965 28.781 10.477 1 94.5 130 LYS B O 1
ATOM 2197 N N . GLN B 1 131 ? -8.047 29.453 8.359 1 93.19 131 GLN B N 1
ATOM 2198 C CA . GLN B 1 131 ? -9.336 30.125 8.523 1 93.19 131 GLN B CA 1
ATOM 2199 C C . GLN B 1 131 ? -10.43 29.109 8.836 1 93.19 131 GLN B C 1
ATOM 2201 O O . GLN B 1 131 ? -11.273 29.344 9.711 1 93.19 131 GLN B O 1
ATOM 2206 N N . LEU B 1 132 ? -10.367 28.031 8.117 1 91.69 132 LEU B N 1
ATOM 2207 C CA . LEU B 1 132 ? -11.383 27 8.305 1 91.69 132 LEU B CA 1
ATOM 2208 C C . LEU B 1 132 ? -11.227 26.328 9.664 1 91.69 132 LEU B C 1
ATOM 2210 O O . LEU B 1 132 ? -12.227 26.031 10.328 1 91.69 132 LEU B O 1
ATOM 2214 N N . ALA B 1 133 ? -10.016 26.125 10.039 1 89.69 133 ALA B N 1
ATOM 2215 C CA . ALA B 1 133 ? -9.734 25.469 11.312 1 89.69 133 ALA B CA 1
ATOM 2216 C C . ALA B 1 133 ? -10.156 26.344 12.484 1 89.69 133 ALA B C 1
ATOM 2218 O O . ALA B 1 133 ? -10.609 25.844 13.516 1 89.69 133 ALA B O 1
ATOM 2219 N N . SER B 1 134 ? -10.008 27.594 12.375 1 83.69 134 SER B N 1
ATOM 2220 C CA . SER B 1 134 ? -10.383 28.547 13.414 1 83.69 134 SER B CA 1
ATOM 2221 C C . SER B 1 134 ? -11.898 28.625 13.562 1 83.69 134 SER B C 1
ATOM 2223 O O . SER B 1 134 ? -12.414 28.828 14.656 1 83.69 134 SER B O 1
ATOM 2225 N N . ARG B 1 135 ? -12.625 28.406 12.453 1 79.44 135 ARG B N 1
ATOM 2226 C CA . ARG B 1 135 ? -14.078 28.453 12.453 1 79.44 135 ARG B CA 1
ATOM 2227 C C . ARG B 1 135 ? -14.672 27.219 13.109 1 79.44 135 ARG B C 1
ATOM 2229 O O . ARG B 1 135 ? -15.758 27.266 13.688 1 79.44 135 ARG B O 1
ATOM 2236 N N . GLN B 1 136 ? -14.07 26.125 12.797 1 68.12 136 GLN B N 1
ATOM 2237 C CA . GLN B 1 136 ? -14.562 24.875 13.375 1 68.12 136 GLN B CA 1
ATOM 2238 C C . GLN B 1 136 ? -14.391 24.859 14.891 1 68.12 136 GLN B C 1
ATOM 2240 O O . GLN B 1 136 ? -15.141 24.203 15.602 1 68.12 136 GLN B O 1
ATOM 2245 N N . LYS B 1 137 ? -13.336 25.578 15.359 1 64.81 137 LYS B N 1
ATOM 2246 C CA . LYS B 1 137 ? -13.188 25.703 16.797 1 64.81 137 LYS B CA 1
ATOM 2247 C C . LYS B 1 137 ? -14.133 26.766 17.359 1 64.81 137 LYS B C 1
ATOM 2249 O O . LYS B 1 137 ? -13.93 27.969 17.141 1 64.81 137 LYS B O 1
ATOM 2254 N N . GLY B 1 138 ? -15.266 26.828 16.969 1 48.97 138 GLY B N 1
ATOM 2255 C CA . GLY B 1 138 ? -16.25 27.828 17.375 1 48.97 138 GLY B CA 1
ATOM 2256 C C . GLY B 1 138 ? -15.797 28.672 18.547 1 48.97 138 GLY B C 1
ATOM 2257 O O . GLY B 1 138 ? -14.898 28.266 19.297 1 48.97 138 GLY B O 1
ATOM 2258 N N . PRO B 1 139 ? -16.391 30.062 18.547 1 45.78 139 PRO B N 1
ATOM 2259 C CA . PRO B 1 139 ? -16.156 31.062 19.594 1 45.78 139 PRO B CA 1
ATOM 2260 C C . PRO B 1 139 ? -16.266 30.484 21 1 45.78 139 PRO B C 1
ATOM 2262 O O . PRO B 1 139 ? -15.945 31.156 21.984 1 45.78 139 PRO B O 1
ATOM 2265 N N . TYR B 1 140 ? -17.219 29.422 21.078 1 41.84 140 TYR B N 1
ATOM 2266 C CA . TYR B 1 140 ? -17.578 29.062 22.438 1 41.84 140 TYR B CA 1
ATOM 2267 C C . TYR B 1 140 ? -16.531 28.141 23.047 1 41.84 140 TYR B C 1
ATOM 2269 O O . TYR B 1 140 ? -16.75 27.547 24.109 1 41.84 140 TYR B O 1
ATOM 2277 N N . LEU B 1 141 ? -15.625 27.656 22.266 1 34.91 141 LEU B N 1
ATOM 2278 C CA . LEU B 1 141 ? -14.555 27.062 23.062 1 34.91 141 LEU B CA 1
ATOM 2279 C C . LEU B 1 141 ? -13.5 28.109 23.422 1 34.91 141 LEU B C 1
ATOM 2281 O O . LEU B 1 141 ? -13.156 28.953 22.578 1 34.91 141 LEU B O 1
#